Protein AF-A0A7C1MD35-F1 (afdb_monomer_lite)

Radius of gyration: 20.97 Å; chains: 1; bounding box: 48×30×57 Å

Structure (mmCIF, N/CA/C/O backbone):
data_AF-A0A7C1MD35-F1
#
_entry.id   AF-A0A7C1MD35-F1
#
loop_
_atom_site.group_PDB
_atom_site.id
_atom_site.type_symbol
_atom_site.label_atom_id
_atom_site.label_alt_id
_atom_site.label_comp_id
_atom_site.label_asym_id
_atom_site.label_entity_id
_atom_site.label_seq_id
_atom_site.pdbx_PDB_ins_code
_atom_site.Cartn_x
_atom_site.Cartn_y
_atom_site.Cartn_z
_atom_site.occupancy
_atom_site.B_iso_or_equiv
_atom_site.auth_seq_id
_atom_site.auth_comp_id
_atom_site.auth_asym_id
_atom_site.auth_atom_id
_atom_site.pdbx_PDB_model_num
ATOM 1 N N . MET A 1 1 ? 7.581 9.118 8.335 1.00 72.25 1 MET A N 1
ATOM 2 C CA . MET A 1 1 ? 6.930 7.845 8.752 1.00 72.25 1 MET A CA 1
ATOM 3 C C . MET A 1 1 ? 7.073 7.604 10.254 1.00 72.25 1 MET A C 1
ATOM 5 O O . MET A 1 1 ? 6.072 7.303 10.891 1.00 72.25 1 MET A O 1
ATOM 9 N N . GLU A 1 2 ? 8.263 7.781 10.836 1.00 80.69 2 GLU A N 1
ATOM 10 C CA . GLU A 1 2 ? 8.474 7.628 12.287 1.00 80.69 2 GLU A CA 1
ATOM 11 C C . GLU A 1 2 ? 7.619 8.571 13.145 1.00 80.69 2 GLU A C 1
ATOM 13 O O . GLU A 1 2 ? 7.036 8.134 14.134 1.00 80.69 2 GLU A O 1
ATOM 18 N N . GLU A 1 3 ? 7.473 9.838 12.751 1.00 87.12 3 GLU A N 1
ATOM 19 C CA . GLU A 1 3 ? 6.614 10.795 13.464 1.00 87.12 3 GLU A CA 1
ATOM 20 C C . GLU A 1 3 ? 5.144 10.363 13.481 1.00 87.12 3 GLU A C 1
ATOM 22 O O . GLU A 1 3 ? 4.488 10.433 14.519 1.00 87.12 3 GLU A O 1
ATOM 27 N N . LEU A 1 4 ? 4.642 9.828 12.362 1.00 85.50 4 LEU A N 1
ATOM 28 C CA . LEU A 1 4 ? 3.281 9.299 12.273 1.00 85.50 4 LEU A CA 1
ATOM 29 C C . LEU A 1 4 ? 3.090 8.093 13.204 1.00 85.50 4 LEU A C 1
ATOM 31 O O . LEU A 1 4 ? 2.067 7.990 13.878 1.00 85.50 4 LEU A O 1
ATOM 35 N N . ILE A 1 5 ? 4.082 7.202 13.281 1.00 91.75 5 ILE A N 1
ATOM 36 C CA . ILE A 1 5 ? 4.078 6.061 14.208 1.00 91.75 5 ILE A CA 1
ATOM 37 C C . ILE A 1 5 ? 4.053 6.553 15.661 1.00 91.75 5 ILE A C 1
ATOM 39 O O . ILE A 1 5 ? 3.203 6.108 16.435 1.00 91.75 5 ILE A O 1
ATOM 43 N N . LYS A 1 6 ? 4.929 7.500 16.027 1.00 92.88 6 LYS A N 1
ATOM 44 C CA . LYS A 1 6 ? 4.969 8.101 17.373 1.00 92.88 6 LYS A CA 1
ATOM 45 C C . LYS A 1 6 ? 3.635 8.768 17.724 1.00 92.88 6 LYS A C 1
ATOM 47 O O . LYS A 1 6 ? 3.095 8.524 18.803 1.00 92.88 6 LYS A O 1
ATOM 52 N N . GLY A 1 7 ? 3.068 9.540 16.797 1.00 95.12 7 GLY A N 1
ATOM 53 C CA . GLY A 1 7 ? 1.764 10.185 16.949 1.00 95.12 7 GLY A CA 1
ATOM 54 C C . GLY A 1 7 ? 0.626 9.182 17.144 1.00 95.12 7 GLY A C 1
ATOM 55 O O . GLY A 1 7 ? -0.214 9.370 18.022 1.00 95.12 7 GLY A O 1
ATOM 56 N N . MET A 1 8 ? 0.621 8.078 16.392 1.00 95.88 8 MET A N 1
ATOM 57 C CA . MET A 1 8 ? -0.383 7.019 16.550 1.00 95.88 8 MET A CA 1
ATOM 58 C C . MET A 1 8 ? -0.250 6.261 17.861 1.00 95.88 8 MET A C 1
ATOM 60 O O . MET A 1 8 ? -1.261 6.039 18.519 1.00 95.88 8 MET A O 1
ATOM 64 N N . LEU A 1 9 ? 0.964 5.920 18.290 1.00 95.31 9 LEU A N 1
ATOM 65 C CA . LEU A 1 9 ? 1.173 5.299 19.599 1.00 95.31 9 LEU A CA 1
ATOM 66 C C . LEU A 1 9 ? 0.709 6.218 20.733 1.00 95.31 9 LEU A C 1
ATOM 68 O O . LEU A 1 9 ? 0.015 5.758 21.637 1.00 95.31 9 LEU A O 1
ATOM 72 N N . LYS A 1 10 ? 1.029 7.519 20.667 1.00 95.94 10 LYS A N 1
ATOM 73 C CA . LYS A 1 10 ? 0.543 8.510 21.640 1.00 95.94 10 LYS A CA 1
ATOM 74 C C . LYS A 1 10 ? -0.984 8.562 21.654 1.00 95.94 10 LYS A C 1
ATOM 76 O O . LYS A 1 10 ? -1.573 8.529 22.725 1.00 95.94 10 LYS A O 1
ATOM 81 N N . LYS A 1 11 ? -1.615 8.580 20.476 1.00 97.00 11 LYS A N 1
ATOM 82 C CA . LYS A 1 11 ? -3.075 8.600 20.333 1.00 97.00 11 LYS A CA 1
ATOM 83 C C . LYS A 1 11 ? -3.742 7.327 20.858 1.00 97.00 11 LYS A C 1
ATOM 85 O O . LYS A 1 11 ? -4.781 7.420 21.485 1.00 97.00 11 LYS A O 1
ATOM 90 N N . ILE A 1 12 ? -3.172 6.143 20.638 1.00 97.00 12 ILE A N 1
ATOM 91 C CA . ILE A 1 12 ? -3.725 4.885 21.177 1.00 97.00 12 ILE A CA 1
ATOM 92 C C . ILE A 1 12 ? -3.670 4.888 22.708 1.00 97.00 12 ILE A C 1
ATOM 94 O O . ILE A 1 12 ? -4.640 4.508 23.355 1.00 97.00 12 ILE A O 1
ATOM 98 N N . LYS A 1 13 ? -2.572 5.387 23.288 1.00 95.88 13 LYS A N 1
ATOM 99 C CA . LYS A 1 13 ? -2.379 5.468 24.744 1.00 95.88 13 LYS A CA 1
ATOM 100 C C . LYS A 1 13 ? -3.353 6.404 25.468 1.00 95.88 13 LYS A C 1
ATOM 102 O O . LYS A 1 13 ? -3.419 6.335 26.688 1.00 95.88 13 LYS A O 1
ATOM 107 N N . THR A 1 14 ? -4.108 7.256 24.766 1.00 97.06 14 THR A N 1
ATOM 108 C CA . THR A 1 14 ? -5.150 8.084 25.403 1.00 97.06 14 THR A CA 1
ATOM 109 C C . THR A 1 14 ? -6.435 7.310 25.703 1.00 97.06 14 THR A C 1
ATOM 111 O O . THR A 1 14 ? -7.325 7.860 26.343 1.00 97.06 14 THR A O 1
ATOM 114 N N . TYR A 1 15 ? -6.568 6.074 25.214 1.00 97.81 15 TYR A N 1
ATOM 115 C CA . TYR A 1 15 ? -7.727 5.216 25.455 1.00 97.81 15 TYR A CA 1
ATOM 116 C C . TYR A 1 15 ? -7.417 4.185 26.542 1.00 97.81 15 TYR A C 1
ATOM 118 O O . TYR A 1 15 ? -6.309 3.658 26.614 1.00 97.81 15 TYR A O 1
ATOM 126 N N . SER A 1 16 ? -8.411 3.844 27.356 1.00 96.69 16 SER A N 1
ATOM 127 C CA . SER A 1 16 ? -8.358 2.723 28.294 1.00 96.69 16 SER A CA 1
ATOM 128 C C . SER A 1 16 ? -8.842 1.420 27.646 1.00 96.69 16 SER A C 1
ATOM 130 O O . SER A 1 16 ? -9.474 1.418 26.587 1.00 96.69 16 SER A O 1
ATOM 132 N N . LEU A 1 17 ? -8.591 0.283 28.305 1.00 94.44 17 LEU A N 1
ATOM 133 C CA . LEU A 1 17 ? -9.036 -1.033 27.827 1.00 94.44 17 LEU A CA 1
ATOM 134 C C . LEU A 1 17 ? -10.564 -1.139 27.666 1.00 94.44 17 LEU A C 1
ATOM 136 O O . LEU A 1 17 ? -11.026 -1.868 26.788 1.00 94.44 17 LEU A O 1
ATOM 140 N N . GLY A 1 18 ? -11.333 -0.410 28.485 1.00 95.06 18 GLY A N 1
ATOM 141 C CA . GLY A 1 18 ? -12.798 -0.351 28.404 1.00 95.06 18 GLY A CA 1
ATOM 142 C C . GLY A 1 18 ? -13.321 0.531 27.266 1.00 95.06 18 GLY A C 1
ATOM 143 O O . GLY A 1 18 ? -14.489 0.444 26.910 1.00 95.06 18 GLY A O 1
ATOM 144 N N . GLN A 1 19 ? -12.459 1.352 26.660 1.00 97.50 19 GLN A N 1
ATOM 145 C CA . GLN A 1 19 ? -12.798 2.205 25.516 1.00 97.50 19 GLN A CA 1
ATOM 146 C C . GLN A 1 19 ? -12.508 1.533 24.164 1.00 97.50 19 GLN A C 1
ATOM 148 O O . GLN A 1 19 ? -12.627 2.175 23.117 1.00 97.50 19 GLN A O 1
ATOM 153 N N . ILE A 1 20 ? -12.112 0.257 24.167 1.00 98.00 20 ILE A N 1
ATOM 154 C CA . ILE A 1 20 ? -11.889 -0.527 22.952 1.00 98.00 20 ILE A CA 1
ATOM 155 C C . ILE A 1 20 ? -13.201 -1.185 22.524 1.00 98.00 20 ILE A C 1
ATOM 157 O O . ILE A 1 20 ? -13.660 -2.129 23.162 1.00 98.00 20 ILE A O 1
ATOM 161 N N . ASP A 1 21 ? -13.769 -0.721 21.412 1.00 98.12 21 ASP A N 1
ATOM 162 C CA . ASP A 1 21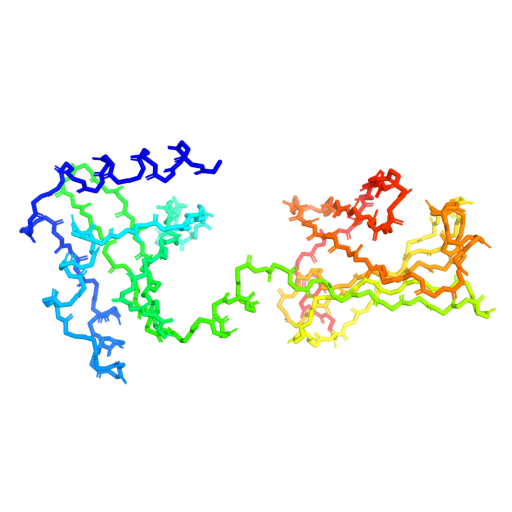 ? -14.951 -1.328 20.794 1.00 98.12 21 ASP A CA 1
ATOM 163 C C . ASP A 1 21 ? -14.526 -2.258 19.653 1.00 98.12 21 ASP A C 1
ATOM 165 O O . ASP A 1 21 ? -14.051 -1.806 18.608 1.00 98.12 21 ASP A O 1
ATOM 169 N N . ILE A 1 22 ? -14.674 -3.568 19.846 1.00 98.25 22 ILE A N 1
ATOM 170 C CA . ILE A 1 22 ? -14.384 -4.569 18.816 1.00 98.25 22 ILE A CA 1
ATOM 171 C C . ILE A 1 22 ? -15.679 -4.869 18.068 1.00 98.25 22 ILE A C 1
ATOM 173 O O . ILE A 1 22 ? -16.597 -5.487 18.609 1.00 98.25 22 ILE A O 1
ATOM 177 N N . THR A 1 23 ? -15.728 -4.477 16.796 1.00 97.31 23 THR A N 1
ATOM 178 C CA . THR A 1 23 ? -16.911 -4.690 15.951 1.00 97.31 23 THR A CA 1
ATOM 179 C C . THR A 1 23 ? -17.287 -6.170 15.836 1.00 97.31 23 THR A C 1
ATOM 181 O O . THR A 1 23 ? -16.415 -7.039 15.843 1.00 97.31 23 THR A O 1
ATOM 184 N N . THR A 1 24 ? -18.575 -6.465 15.632 1.00 96.50 24 THR A N 1
ATOM 185 C CA . THR A 1 24 ? -19.077 -7.838 15.426 1.00 96.50 24 THR A CA 1
ATOM 186 C C . THR A 1 24 ? -18.331 -8.564 14.305 1.00 96.50 24 THR A C 1
ATOM 188 O O . THR A 1 24 ? -17.921 -9.709 14.472 1.00 96.50 24 THR A O 1
ATOM 191 N N . TYR A 1 25 ? -18.062 -7.867 13.195 1.00 93.94 25 TYR A N 1
ATOM 192 C CA . TYR A 1 25 ? -17.255 -8.402 12.097 1.00 93.94 25 TYR A CA 1
ATOM 193 C C . TYR A 1 25 ? -15.833 -8.778 12.548 1.00 93.94 25 TYR A C 1
ATOM 195 O O . TYR A 1 25 ? -15.346 -9.864 12.231 1.00 93.94 25 TYR A O 1
ATOM 203 N N . CYS A 1 26 ? -15.164 -7.912 13.317 1.00 96.56 26 CYS A N 1
ATOM 204 C CA . CYS A 1 26 ? -13.834 -8.206 13.843 1.00 96.56 26 CYS A CA 1
ATOM 205 C C . CYS A 1 26 ? -13.852 -9.405 14.800 1.00 96.56 26 CYS A C 1
ATOM 207 O O . CYS A 1 26 ? -12.968 -10.251 14.698 1.00 96.56 26 CYS A O 1
ATOM 209 N N . LYS A 1 27 ? -14.864 -9.519 15.671 1.00 97.06 27 LYS A N 1
ATOM 210 C CA . LYS A 1 27 ? -15.024 -10.665 16.583 1.00 97.06 27 LYS A CA 1
ATOM 211 C C . LYS A 1 27 ? -15.153 -11.992 15.827 1.00 97.06 27 LYS A C 1
ATOM 213 O O . LYS A 1 27 ? -14.458 -12.944 16.169 1.00 97.06 27 LYS A O 1
ATOM 218 N N . GLY A 1 28 ? -15.951 -12.041 14.756 1.00 90.62 28 GLY A N 1
ATOM 219 C CA . GLY A 1 28 ? -16.049 -13.234 13.902 1.00 90.62 28 GLY A CA 1
ATOM 220 C C . GLY A 1 28 ? -14.699 -13.618 13.288 1.00 90.62 28 GLY A C 1
ATOM 221 O O . GLY A 1 28 ? -14.232 -14.747 13.428 1.00 90.62 28 GLY A O 1
ATOM 222 N N . ARG A 1 29 ? -13.991 -12.637 12.711 1.00 92.88 29 ARG A N 1
ATOM 223 C CA . ARG A 1 29 ? -12.661 -12.858 12.117 1.00 92.88 29 ARG A CA 1
ATOM 224 C C . ARG A 1 29 ? -11.580 -13.236 13.126 1.00 92.88 29 ARG A C 1
ATOM 226 O O . ARG A 1 29 ? -10.611 -13.890 12.752 1.00 92.88 29 ARG A O 1
ATOM 233 N N . MET A 1 30 ? -11.708 -12.797 14.372 1.00 96.31 30 MET A N 1
ATOM 234 C CA . MET A 1 30 ? -10.811 -13.165 15.466 1.00 96.31 30 MET A CA 1
ATOM 235 C C . MET A 1 30 ? -10.899 -14.658 15.780 1.00 96.31 30 MET A C 1
ATOM 237 O O . MET A 1 30 ? -9.857 -15.313 15.841 1.00 96.31 30 MET A O 1
ATOM 241 N N . GLY A 1 31 ? -12.120 -15.194 15.88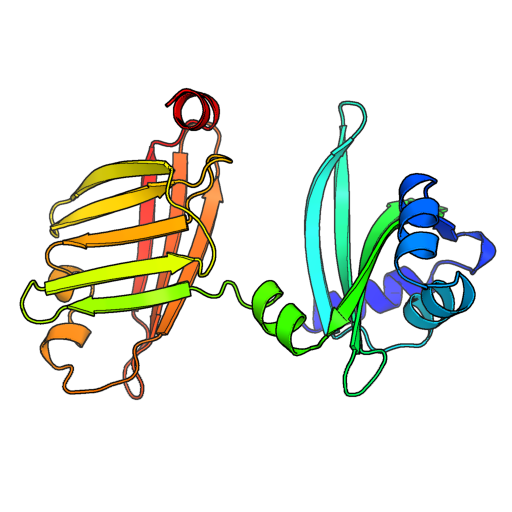5 1.00 89.31 31 GLY A N 1
ATOM 242 C CA . GLY A 1 31 ? -12.359 -16.624 16.099 1.00 89.31 31 GLY A CA 1
ATOM 243 C C . GLY A 1 31 ? -11.748 -17.482 14.990 1.00 89.31 31 GLY A C 1
ATOM 244 O O . GLY A 1 31 ? -10.942 -18.366 15.267 1.00 89.31 31 GLY A O 1
ATOM 245 N N . GLU A 1 32 ? -12.022 -17.139 13.728 1.00 87.88 32 GLU A N 1
ATOM 246 C CA . GLU A 1 32 ? -11.482 -17.842 12.550 1.00 87.88 32 GLU A CA 1
ATOM 247 C C . GLU A 1 32 ? -9.946 -17.840 12.468 1.00 87.88 32 GLU A C 1
ATOM 249 O O . GLU A 1 32 ? -9.349 -18.703 11.830 1.00 87.88 32 GLU A O 1
ATOM 254 N N . ARG A 1 33 ? -9.285 -16.842 13.067 1.00 90.00 33 ARG A N 1
ATOM 255 C CA . ARG A 1 33 ? -7.830 -16.626 12.951 1.00 90.00 33 ARG A CA 1
ATOM 256 C C . ARG A 1 33 ? -7.060 -16.977 14.219 1.00 90.00 33 ARG A C 1
ATOM 258 O O . ARG A 1 33 ? -5.860 -16.692 14.284 1.00 90.00 33 ARG A O 1
ATOM 265 N N . SER A 1 34 ? -7.739 -17.542 15.217 1.00 93.25 34 SER A N 1
ATOM 266 C CA . SER A 1 34 ? -7.172 -17.837 16.538 1.00 93.25 34 SER A CA 1
ATOM 267 C C . SER A 1 34 ? -6.484 -16.608 17.152 1.00 93.25 34 SER A C 1
ATOM 269 O O . SER A 1 34 ? -5.328 -16.659 17.581 1.00 93.25 34 SER A O 1
ATOM 271 N N . ILE A 1 35 ? -7.172 -15.465 17.108 1.00 96.00 35 ILE A N 1
ATOM 272 C CA . ILE A 1 35 ? -6.734 -14.208 17.722 1.00 96.00 35 ILE A CA 1
ATOM 273 C C . ILE A 1 35 ? -7.694 -13.921 18.866 1.00 96.00 35 ILE A C 1
ATOM 275 O O . ILE A 1 35 ? -8.819 -13.497 18.625 1.00 96.00 35 ILE A O 1
ATOM 279 N N . ASP A 1 36 ? -7.261 -14.133 20.102 1.00 96.56 36 ASP A N 1
ATOM 280 C CA . ASP A 1 36 ? -8.064 -13.758 21.261 1.00 96.56 36 ASP A CA 1
ATOM 281 C C . ASP A 1 36 ? -7.999 -12.242 21.549 1.00 96.56 36 ASP A C 1
ATOM 283 O O . ASP A 1 36 ? -7.167 -11.488 21.023 1.00 96.56 36 ASP A O 1
ATOM 287 N N . GLU A 1 37 ? -8.933 -11.777 22.378 1.00 97.19 37 GLU A N 1
ATOM 288 C CA . GLU A 1 37 ? -9.057 -10.368 22.749 1.00 97.19 37 GLU A CA 1
ATOM 289 C C . GLU A 1 37 ? -7.865 -9.863 23.575 1.00 97.19 37 GLU A C 1
ATOM 291 O O . GLU A 1 37 ? -7.445 -8.712 23.416 1.00 97.19 37 GLU A O 1
ATOM 296 N N . THR A 1 38 ? -7.266 -10.730 24.392 1.00 96.56 38 THR A N 1
ATOM 297 C CA . THR A 1 38 ? -6.084 -10.420 25.205 1.00 96.56 38 THR A CA 1
ATOM 298 C C . THR A 1 38 ? -4.874 -10.119 24.318 1.00 96.56 38 THR A C 1
ATOM 300 O O . THR A 1 38 ? -4.183 -9.116 24.523 1.00 96.56 38 THR A O 1
ATOM 303 N N . LEU A 1 39 ? -4.634 -10.919 23.278 1.00 95.75 39 LEU A N 1
ATOM 304 C CA . LEU A 1 39 ? -3.581 -10.711 22.288 1.00 95.75 39 LEU A CA 1
ATOM 305 C C . LEU A 1 39 ? -3.799 -9.407 21.518 1.00 95.75 39 LEU A C 1
ATOM 307 O O . LEU A 1 39 ? -2.852 -8.638 21.343 1.00 95.75 39 LEU A O 1
ATOM 311 N N . LEU A 1 40 ? -5.027 -9.130 21.073 1.00 97.25 40 LEU A N 1
ATOM 312 C CA . LEU A 1 40 ? -5.353 -7.889 20.365 1.00 97.25 40 LEU A CA 1
ATOM 313 C C . LEU A 1 40 ? -5.074 -6.657 21.240 1.00 97.25 40 LEU A C 1
ATOM 315 O O . LEU A 1 40 ? -4.357 -5.747 20.815 1.00 97.25 40 LEU A O 1
ATOM 319 N N . LYS A 1 41 ? -5.620 -6.637 22.463 1.00 96.69 41 LYS A N 1
ATOM 320 C CA . LYS A 1 41 ? -5.481 -5.512 23.397 1.00 96.69 41 LYS A CA 1
ATOM 321 C C . LYS A 1 41 ? -4.026 -5.324 23.826 1.00 96.69 41 LYS A C 1
ATOM 323 O O . LYS A 1 41 ? -3.492 -4.229 23.676 1.00 96.69 41 LYS A O 1
ATOM 328 N N . SER A 1 42 ? -3.338 -6.382 24.255 1.00 95.38 42 SER A N 1
ATOM 329 C CA . SER A 1 42 ? -1.908 -6.297 24.603 1.00 95.38 42 SER A CA 1
ATOM 330 C C . SER A 1 42 ? -1.046 -5.828 23.425 1.00 95.38 42 SER A C 1
ATOM 332 O O . SER A 1 42 ? -0.087 -5.082 23.614 1.00 95.38 42 SER A O 1
ATOM 334 N N . THR A 1 43 ? -1.404 -6.191 22.189 1.00 96.00 43 THR A N 1
ATOM 335 C CA . THR A 1 43 ? -0.692 -5.717 20.998 1.00 96.00 43 THR A CA 1
ATOM 336 C C . THR A 1 43 ? -0.863 -4.215 20.780 1.00 96.00 43 THR A C 1
ATOM 338 O O . THR A 1 43 ? 0.131 -3.531 20.545 1.00 96.00 43 THR A O 1
ATOM 341 N N . LEU A 1 44 ? -2.085 -3.688 20.904 1.00 96.00 44 LEU A N 1
ATOM 342 C CA . LEU A 1 44 ? -2.363 -2.256 20.733 1.00 96.00 44 LEU A CA 1
ATOM 343 C C . LEU A 1 44 ? -1.595 -1.375 21.728 1.00 96.00 44 LEU A C 1
ATOM 345 O O . LEU A 1 44 ? -1.116 -0.309 21.344 1.00 96.00 44 LEU A O 1
ATOM 349 N N . PHE A 1 45 ? -1.473 -1.814 22.983 1.00 94.31 45 PHE A N 1
ATOM 350 C CA . PHE A 1 45 ? -0.934 -0.982 24.065 1.00 94.31 45 PHE A CA 1
ATOM 351 C C . PHE A 1 45 ? 0.536 -1.241 24.400 1.00 94.31 45 PHE A C 1
ATOM 353 O O . PHE A 1 45 ? 1.211 -0.340 24.901 1.00 94.31 45 PHE A O 1
ATOM 360 N N . SER A 1 46 ? 1.047 -2.443 24.127 1.00 88.62 46 SER A N 1
ATOM 361 C CA . SER A 1 46 ? 2.348 -2.883 24.653 1.00 88.62 46 SER A CA 1
ATOM 362 C C . SER A 1 46 ? 3.348 -3.311 23.580 1.00 88.62 46 SER A C 1
ATOM 364 O O . SER A 1 46 ? 4.484 -3.641 23.919 1.00 88.62 46 SER A O 1
ATOM 366 N N . LYS A 1 47 ? 2.969 -3.350 22.295 1.00 89.88 47 LYS A N 1
ATOM 367 C CA . LYS A 1 47 ? 3.868 -3.789 21.214 1.00 89.88 47 LYS A CA 1
ATOM 368 C C . LYS A 1 47 ? 4.313 -2.640 20.320 1.00 89.88 47 LYS A C 1
ATOM 370 O O . LYS A 1 47 ? 3.672 -1.598 20.209 1.00 89.88 47 LYS A O 1
ATOM 375 N N . ASN A 1 48 ? 5.428 -2.877 19.634 1.00 88.19 48 ASN A N 1
ATOM 376 C CA . ASN A 1 48 ? 6.019 -1.917 18.716 1.00 88.19 48 ASN A CA 1
ATOM 377 C C . ASN A 1 48 ? 5.206 -1.857 17.416 1.00 88.19 48 ASN A C 1
ATOM 379 O O . ASN A 1 48 ? 5.204 -2.799 16.613 1.00 88.19 48 ASN A O 1
ATOM 383 N N . LEU A 1 49 ? 4.532 -0.726 17.222 1.00 92.06 49 LEU A N 1
ATOM 384 C CA . LEU A 1 49 ? 3.960 -0.316 15.947 1.00 92.06 49 LEU A CA 1
ATOM 385 C C . LEU A 1 49 ? 5.105 0.027 14.995 1.00 92.06 49 LEU A C 1
ATOM 387 O O . LEU A 1 49 ? 5.936 0.870 15.322 1.00 92.06 49 LEU A O 1
ATOM 391 N N . TYR A 1 50 ? 5.158 -0.611 13.829 1.00 88.50 50 TYR A N 1
ATOM 392 C CA . TYR A 1 50 ? 6.226 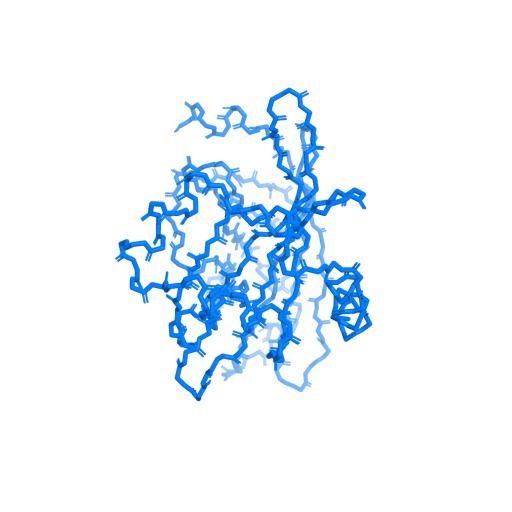-0.355 12.854 1.00 88.50 50 TYR A CA 1
ATOM 393 C C . TYR A 1 50 ? 5.702 0.202 11.524 1.00 88.50 50 TYR A C 1
ATOM 395 O O . TYR A 1 50 ? 6.489 0.692 10.719 1.00 88.50 50 TYR A O 1
ATOM 403 N N . TYR A 1 51 ? 4.390 0.142 11.278 1.00 89.50 51 TYR A N 1
ATOM 404 C CA . TYR A 1 51 ? 3.781 0.681 10.065 1.00 89.50 51 TYR A CA 1
ATOM 405 C C . TYR A 1 51 ? 2.392 1.253 10.332 1.00 89.50 51 TYR A C 1
ATOM 407 O O . TYR A 1 51 ? 1.589 0.661 11.058 1.00 89.50 51 TYR A O 1
ATOM 415 N N . VAL A 1 52 ? 2.102 2.382 9.686 1.00 92.38 52 VAL A N 1
ATOM 416 C CA . VAL A 1 52 ? 0.799 3.052 9.698 1.00 92.38 52 VAL A CA 1
ATOM 417 C C . VAL A 1 52 ? 0.455 3.480 8.275 1.00 92.38 52 VAL A C 1
ATOM 419 O O . VAL A 1 52 ? 1.271 4.119 7.614 1.00 92.38 52 VAL A O 1
ATOM 422 N N . LYS A 1 53 ? -0.766 3.179 7.823 1.00 89.12 53 LYS A N 1
ATOM 423 C CA . LYS A 1 53 ? -1.354 3.754 6.603 1.00 89.12 53 LYS A CA 1
ATOM 424 C C . LYS A 1 53 ? -2.760 4.259 6.883 1.00 89.12 53 LYS A C 1
ATOM 426 O O . LYS A 1 53 ? -3.597 3.526 7.408 1.00 89.12 53 LYS A O 1
ATOM 431 N N . GLU A 1 54 ? -3.007 5.507 6.519 1.00 93.00 54 GLU A N 1
ATOM 432 C CA . GLU A 1 54 ? -4.329 6.119 6.563 1.00 93.00 54 GLU A CA 1
ATOM 433 C C . GLU A 1 54 ? -5.211 5.591 5.420 1.00 93.00 54 GLU A C 1
ATOM 435 O O . GLU A 1 54 ? -4.726 5.308 4.323 1.00 93.00 54 GLU A O 1
ATOM 440 N N . GLN A 1 55 ? -6.502 5.405 5.689 1.00 89.38 55 GLN A N 1
ATOM 441 C CA . GLN A 1 55 ? -7.489 4.920 4.729 1.00 89.38 55 GLN A CA 1
ATOM 442 C C . GLN A 1 55 ? -8.806 5.678 4.911 1.00 89.38 55 GLN A C 1
ATOM 444 O O . GLN A 1 55 ? -9.402 5.635 5.985 1.00 89.38 55 GLN A O 1
ATOM 449 N N . LEU A 1 56 ? -9.298 6.311 3.849 1.00 90.06 56 LEU A N 1
ATOM 450 C CA . LEU A 1 56 ? -10.647 6.876 3.810 1.00 90.06 56 LEU A CA 1
ATOM 451 C C . LEU A 1 56 ? -11.603 5.812 3.263 1.00 90.06 56 LEU A C 1
ATOM 453 O O . LEU A 1 56 ? -11.348 5.231 2.204 1.00 90.06 56 LEU A O 1
ATOM 457 N N . LYS A 1 57 ? -12.665 5.487 4.007 1.00 85.94 57 LYS A N 1
ATOM 458 C CA . LYS A 1 57 ? -13.640 4.457 3.618 1.00 85.94 57 LYS A CA 1
ATOM 459 C C . LYS A 1 57 ? -15.071 4.966 3.778 1.00 85.94 57 LYS A C 1
ATOM 461 O O . LYS A 1 57 ? -15.377 5.521 4.829 1.00 85.94 57 LYS A O 1
ATOM 466 N N . PRO A 1 58 ? -15.965 4.741 2.803 1.00 83.38 58 PRO A N 1
ATOM 467 C CA . PRO A 1 58 ? -17.379 5.026 2.995 1.00 83.38 58 PRO A CA 1
ATOM 468 C C . PRO A 1 58 ? -17.958 4.096 4.073 1.00 83.38 58 PRO A C 1
ATOM 470 O O . PRO A 1 58 ? -17.725 2.885 4.069 1.00 83.38 58 PRO A O 1
ATOM 473 N N . HIS A 1 59 ? -18.702 4.662 5.019 1.00 84.00 59 HIS A N 1
ATOM 474 C CA . HIS A 1 59 ? -19.417 3.945 6.068 1.00 84.00 59 HIS A CA 1
ATOM 475 C C . HIS A 1 59 ? -20.710 4.694 6.409 1.00 84.00 59 HIS A C 1
ATOM 477 O O . HIS A 1 59 ? -20.668 5.836 6.861 1.00 84.00 59 HIS A O 1
ATOM 483 N N . LYS A 1 60 ? -21.866 4.051 6.187 1.00 85.81 60 LYS A N 1
ATOM 484 C CA . LYS A 1 60 ? -23.202 4.622 6.456 1.00 85.81 60 LYS A CA 1
ATOM 485 C C . LYS A 1 60 ? -23.406 6.018 5.837 1.00 85.81 60 LYS A C 1
ATOM 487 O O . LYS A 1 60 ? -23.825 6.949 6.517 1.00 85.81 60 LYS A O 1
ATOM 492 N N . GLY A 1 61 ? -23.038 6.175 4.564 1.00 86.00 61 GLY A N 1
ATOM 493 C CA . GLY A 1 61 ? -23.189 7.442 3.835 1.00 86.00 61 GLY A CA 1
ATOM 494 C C . GLY A 1 61 ? -22.202 8.550 4.226 1.00 86.00 61 GLY A C 1
ATOM 495 O O . GLY A 1 61 ? -22.324 9.663 3.733 1.00 86.00 61 GLY A O 1
ATOM 496 N N . LYS A 1 62 ? -21.216 8.273 5.091 1.00 89.44 62 LYS A N 1
ATOM 497 C CA . LYS A 1 62 ? -20.155 9.222 5.466 1.00 89.44 62 LYS A CA 1
ATOM 498 C C . LYS A 1 62 ? -18.774 8.647 5.172 1.00 89.44 62 LYS A C 1
ATOM 500 O O . LYS A 1 62 ? -18.583 7.432 5.188 1.00 89.44 62 LYS A O 1
ATOM 505 N N . THR A 1 63 ? -17.792 9.513 4.943 1.00 89.75 63 THR A N 1
ATOM 506 C CA . THR A 1 63 ? -16.385 9.103 4.848 1.00 89.75 63 THR A CA 1
ATOM 507 C C . THR A 1 63 ? -15.817 8.908 6.249 1.00 89.75 63 THR A C 1
ATOM 509 O O . THR A 1 63 ? -15.709 9.848 7.032 1.00 89.75 63 THR A O 1
ATOM 512 N N . GLU A 1 64 ? -15.444 7.677 6.575 1.00 93.56 64 GLU A N 1
ATOM 513 C CA . GLU A 1 64 ? -14.813 7.306 7.833 1.00 93.56 64 GLU A CA 1
ATOM 514 C C . GLU A 1 64 ? -13.299 7.187 7.658 1.00 93.56 64 GLU A C 1
ATOM 516 O O . GLU A 1 64 ? -12.793 6.487 6.774 1.00 93.56 64 GLU A O 1
ATOM 521 N N . LYS A 1 65 ? -12.568 7.861 8.545 1.00 96.19 65 LYS A N 1
ATOM 522 C CA . LYS A 1 65 ? -11.112 7.820 8.597 1.00 96.19 65 LYS A CA 1
ATOM 523 C C . LYS A 1 65 ? -10.643 6.607 9.400 1.00 96.19 65 LYS A C 1
ATOM 525 O O . LYS A 1 65 ? -10.850 6.534 10.612 1.00 96.19 65 LYS A O 1
ATOM 530 N N . ARG A 1 66 ? -9.988 5.663 8.727 1.00 96.69 66 ARG A N 1
ATOM 531 C CA . ARG A 1 66 ? -9.426 4.439 9.310 1.00 96.69 66 ARG A CA 1
ATOM 532 C C . ARG A 1 66 ? -7.908 4.434 9.217 1.00 96.69 66 ARG A C 1
ATOM 534 O O . ARG A 1 66 ? -7.315 5.069 8.349 1.00 96.69 66 ARG A O 1
ATOM 541 N N . TYR A 1 67 ? -7.281 3.657 10.086 1.00 96.31 67 TYR A N 1
ATOM 542 C CA . TYR A 1 67 ? -5.841 3.458 10.106 1.00 96.31 67 TYR A CA 1
ATOM 543 C C . TYR A 1 67 ? -5.530 1.971 10.070 1.00 96.31 67 TYR A C 1
ATOM 545 O O . TYR A 1 67 ? -5.998 1.208 10.914 1.00 96.31 67 TYR A O 1
ATOM 553 N N . LYS A 1 68 ? -4.714 1.570 9.096 1.00 94.94 68 LYS A N 1
ATOM 554 C CA . LYS A 1 68 ? -4.064 0.266 9.067 1.00 94.94 68 LYS A CA 1
ATOM 555 C C . LYS A 1 68 ? -2.789 0.357 9.886 1.00 94.94 68 LYS A C 1
ATOM 557 O O . LYS A 1 68 ? -1.813 0.964 9.451 1.00 94.94 68 LYS A O 1
ATOM 562 N N . LEU A 1 69 ? -2.817 -0.262 11.052 1.00 95.38 69 LEU A N 1
ATOM 563 C CA . LEU A 1 69 ? -1.687 -0.388 11.955 1.00 95.38 69 LEU A CA 1
ATOM 564 C C . LEU A 1 69 ? -1.069 -1.763 11.765 1.00 95.38 69 LEU A C 1
ATOM 566 O O . LEU A 1 69 ? -1.802 -2.744 11.627 1.00 95.38 69 LEU A O 1
ATOM 570 N N . ILE A 1 70 ? 0.257 -1.857 11.772 1.00 94.06 70 ILE A N 1
ATOM 571 C CA . ILE A 1 70 ? 0.907 -3.162 11.816 1.00 94.06 70 ILE A CA 1
ATOM 572 C C . ILE A 1 70 ? 1.920 -3.222 12.948 1.00 94.06 70 ILE A C 1
ATOM 574 O O . ILE A 1 70 ? 2.858 -2.427 13.033 1.00 94.06 70 ILE A O 1
ATOM 578 N N . PHE A 1 71 ? 1.694 -4.195 13.821 1.00 94.44 71 PHE A N 1
ATOM 579 C CA . PHE A 1 71 ? 2.486 -4.453 15.007 1.00 94.44 71 PHE A CA 1
ATOM 580 C C . PHE A 1 71 ? 3.304 -5.716 14.813 1.00 94.44 71 PHE A C 1
ATOM 582 O O . PHE A 1 71 ? 2.815 -6.728 14.305 1.00 94.44 71 PHE A O 1
ATOM 589 N N . LYS A 1 72 ? 4.552 -5.672 15.267 1.00 90.81 72 LYS A N 1
ATOM 590 C CA . LYS A 1 72 ? 5.407 -6.853 15.310 1.00 90.81 72 LYS A CA 1
ATOM 591 C C . LYS A 1 72 ? 5.119 -7.611 16.603 1.00 90.81 72 LYS A C 1
ATOM 593 O O . LYS A 1 72 ? 5.432 -7.114 17.683 1.00 90.81 72 LYS A O 1
ATOM 598 N N . ILE A 1 73 ? 4.542 -8.809 16.495 1.00 91.56 73 ILE A N 1
ATOM 599 C CA . ILE A 1 73 ? 4.237 -9.649 17.666 1.00 91.56 73 ILE A CA 1
ATOM 600 C C . ILE A 1 73 ? 5.345 -10.668 17.952 1.00 91.56 73 ILE A C 1
ATOM 602 O O . ILE A 1 73 ? 5.563 -11.018 19.107 1.00 91.56 73 ILE A O 1
ATOM 606 N N . SER A 1 74 ? 6.089 -11.111 16.929 1.00 89.25 74 SER A N 1
ATOM 607 C CA . SER A 1 74 ? 7.258 -11.984 17.097 1.00 89.25 74 SER A CA 1
ATOM 608 C C . SER A 1 74 ? 8.291 -11.813 15.974 1.00 89.25 74 SER A C 1
ATOM 610 O O . SER A 1 74 ? 8.206 -10.925 15.119 1.00 89.25 74 SER A O 1
ATOM 612 N N . SER A 1 75 ? 9.315 -12.670 15.957 1.00 84.00 75 SER A N 1
ATOM 613 C CA . SER A 1 75 ? 10.259 -12.759 14.841 1.00 84.00 75 SER A CA 1
ATOM 614 C C . SER A 1 75 ? 9.605 -13.262 13.547 1.00 84.00 75 SER A C 1
ATOM 616 O O . SER A 1 75 ? 10.073 -12.880 12.473 1.00 84.00 75 SER A O 1
ATOM 618 N N . LYS A 1 76 ? 8.521 -14.047 13.636 1.00 86.00 76 LYS A N 1
ATOM 619 C CA . LYS A 1 76 ? 7.842 -14.691 12.496 1.00 86.00 76 LYS A CA 1
ATOM 620 C C . LYS A 1 76 ? 6.527 -14.015 12.100 1.00 86.00 76 LYS A C 1
ATOM 622 O O . LYS A 1 76 ? 6.180 -14.022 10.917 1.00 86.00 76 LYS A O 1
ATOM 627 N N . TYR A 1 77 ? 5.824 -13.417 13.060 1.00 89.81 77 TYR A N 1
ATOM 628 C CA . TYR A 1 77 ? 4.457 -12.938 12.871 1.00 89.81 77 TYR A CA 1
ATOM 629 C C . TYR A 1 77 ? 4.287 -11.453 13.179 1.00 89.81 77 TYR A C 1
ATOM 631 O O . TYR A 1 77 ? 4.956 -10.887 14.051 1.00 89.81 77 TYR A O 1
ATOM 639 N N . SER A 1 78 ? 3.307 -10.874 12.496 1.00 92.56 78 SER A N 1
ATOM 640 C CA . SER A 1 78 ? 2.810 -9.520 12.694 1.00 92.56 78 SER A CA 1
ATOM 641 C C . SER A 1 78 ? 1.289 -9.537 12.807 1.00 92.56 78 SER A C 1
ATOM 643 O O . SER A 1 78 ? 0.621 -10.436 12.287 1.00 92.56 78 SER A O 1
ATOM 645 N N . LEU A 1 79 ? 0.745 -8.530 13.483 1.00 94.75 79 LEU A N 1
ATOM 646 C CA . LEU A 1 79 ? -0.688 -8.312 13.608 1.00 94.75 79 LEU A CA 1
ATOM 647 C C . LEU A 1 79 ? -1.051 -7.015 12.887 1.00 94.75 79 LEU A C 1
ATOM 649 O O . LEU A 1 79 ? -0.568 -5.941 13.247 1.00 94.75 79 LEU A O 1
ATOM 653 N N . ILE A 1 80 ? -1.876 -7.121 11.851 1.00 95.00 80 ILE A N 1
ATOM 654 C CA . ILE A 1 80 ? -2.473 -5.975 11.167 1.00 95.00 80 ILE A CA 1
ATOM 655 C C . ILE A 1 80 ? -3.783 -5.664 11.878 1.00 95.00 80 ILE A C 1
ATOM 657 O O . ILE A 1 80 ? -4.652 -6.529 11.953 1.00 95.00 80 ILE A O 1
ATOM 661 N N . ILE A 1 81 ? -3.945 -4.435 12.349 1.00 96.88 81 ILE A N 1
ATOM 662 C CA . ILE A 1 81 ? -5.146 -3.972 13.042 1.00 96.88 81 ILE A CA 1
ATOM 663 C C . ILE A 1 81 ? -5.694 -2.768 12.284 1.00 96.88 81 ILE A C 1
ATOM 665 O O . ILE A 1 81 ? -4.975 -1.798 12.049 1.00 96.88 81 ILE A O 1
ATOM 669 N N . ILE A 1 82 ? -6.961 -2.829 11.880 1.00 97.44 82 ILE A N 1
ATOM 670 C CA . ILE A 1 82 ? -7.659 -1.688 11.284 1.00 97.44 82 ILE A CA 1
ATOM 671 C C . ILE A 1 82 ? -8.467 -1.004 12.376 1.00 97.44 82 ILE A C 1
ATOM 673 O O . ILE A 1 82 ? -9.352 -1.630 12.960 1.00 97.44 82 ILE A O 1
ATOM 677 N N . VAL A 1 83 ? -8.188 0.273 12.627 1.00 98.12 83 VAL A N 1
ATOM 678 C CA . VAL A 1 83 ? -8.858 1.046 13.679 1.00 98.12 83 VAL A CA 1
ATOM 679 C C . VAL A 1 83 ? -9.482 2.335 13.154 1.00 98.12 83 VAL A C 1
ATOM 681 O O . VAL A 1 83 ? -9.001 2.913 12.179 1.00 98.12 83 VAL A O 1
ATOM 684 N N . ALA A 1 84 ? -10.527 2.802 13.829 1.00 97.56 84 ALA A N 1
ATOM 685 C CA . ALA A 1 84 ? -11.076 4.148 13.705 1.00 97.56 84 ALA A CA 1
ATOM 686 C C . ALA A 1 84 ? -11.080 4.818 15.086 1.00 97.56 84 ALA A C 1
ATOM 688 O O . ALA A 1 84 ? -11.418 4.194 16.092 1.00 97.56 84 ALA A O 1
ATOM 689 N N . PHE A 1 85 ? -10.682 6.088 15.131 1.00 97.38 85 PHE A N 1
ATOM 690 C CA . PHE A 1 85 ? -10.583 6.851 16.373 1.00 97.38 85 PHE A CA 1
ATOM 691 C C . PHE A 1 85 ? -11.796 7.768 16.526 1.00 97.38 85 PHE A C 1
ATOM 693 O O . PHE A 1 85 ? -12.004 8.640 15.684 1.00 97.38 85 PHE A O 1
ATOM 700 N N . TYR A 1 86 ? -12.531 7.620 17.625 1.00 96.31 86 TYR A N 1
ATOM 701 C CA . TYR A 1 86 ? -13.601 8.529 18.045 1.00 96.31 86 TYR A CA 1
ATOM 702 C C . TYR A 1 86 ? -13.263 9.137 19.410 1.00 96.31 86 TYR A C 1
ATOM 704 O O . TYR A 1 86 ? -12.437 8.569 20.125 1.00 96.31 86 TYR A O 1
ATOM 712 N N . PRO A 1 87 ? -13.899 10.247 19.826 1.00 95.94 87 PRO A N 1
ATOM 713 C CA . PRO A 1 87 ? -13.532 10.949 21.060 1.00 95.94 87 PRO A CA 1
ATOM 714 C C . PRO A 1 87 ? -13.475 10.079 22.325 1.00 95.94 87 PRO A C 1
ATOM 716 O O . PRO A 1 87 ? -12.638 10.318 23.185 1.00 95.94 87 PRO A O 1
ATOM 719 N N . LYS A 1 88 ? -14.334 9.057 22.439 1.00 96.19 88 LYS A N 1
ATOM 720 C CA . LYS A 1 88 ? -14.409 8.180 23.625 1.00 96.19 88 LYS A CA 1
ATOM 721 C C . LYS A 1 88 ? -14.179 6.698 23.334 1.00 96.19 88 LYS A C 1
ATOM 723 O O . LYS A 1 88 ? -14.177 5.902 24.266 1.00 96.19 88 LYS A O 1
ATOM 728 N N . VAL A 1 89 ? -14.019 6.332 22.061 1.00 97.56 89 VAL A N 1
ATOM 729 C CA . VAL A 1 89 ? -13.977 4.937 21.612 1.00 97.56 89 VAL A CA 1
ATOM 730 C C . VAL A 1 89 ? -12.870 4.747 20.578 1.00 97.56 89 VAL A C 1
ATOM 732 O O . VAL A 1 89 ? -12.815 5.466 19.576 1.00 97.56 89 VAL A O 1
ATOM 735 N N . LEU A 1 90 ? -12.012 3.752 20.799 1.00 98.12 90 LEU A N 1
ATOM 736 C CA . LEU A 1 90 ? -11.105 3.218 19.790 1.00 98.12 90 LEU A CA 1
ATOM 737 C C . LEU A 1 90 ? -11.764 1.988 19.170 1.00 98.12 90 LEU A C 1
ATOM 739 O O . LEU A 1 90 ? -11.800 0.910 19.763 1.00 98.12 90 LEU A O 1
ATOM 743 N N . LYS A 1 91 ? -12.308 2.162 17.968 1.00 98.31 91 LYS A N 1
ATOM 744 C CA . LYS A 1 91 ? -13.059 1.117 17.279 1.00 98.31 91 LYS A CA 1
ATOM 745 C C . LYS A 1 91 ? -12.117 0.223 16.488 1.00 98.31 91 LYS A C 1
ATOM 747 O O . LYS A 1 91 ? -11.451 0.695 15.565 1.00 98.31 91 LYS A O 1
ATOM 752 N N . VAL A 1 92 ? -12.091 -1.067 16.803 1.00 98.19 92 VAL A N 1
ATOM 753 C CA . VAL A 1 92 ? -11.340 -2.089 16.068 1.00 98.19 92 VAL A CA 1
ATOM 754 C C . VAL A 1 92 ? -12.245 -2.714 15.011 1.00 98.19 92 VAL A C 1
ATOM 756 O O . VAL A 1 92 ? -13.196 -3.448 15.292 1.00 98.19 92 VAL A O 1
ATOM 759 N N . VAL A 1 93 ? -11.943 -2.392 13.757 1.00 97.56 93 VAL A N 1
ATOM 760 C CA . VAL A 1 93 ? -12.745 -2.770 12.590 1.00 97.56 93 VAL A CA 1
ATOM 761 C C . VAL A 1 93 ? -12.365 -4.158 12.080 1.00 97.56 93 VAL A C 1
ATOM 763 O O . VAL A 1 93 ? -13.230 -4.896 11.626 1.00 97.56 93 VAL A O 1
ATOM 766 N N . ASN A 1 94 ? -11.082 -4.523 12.109 1.00 97.25 94 ASN A N 1
ATOM 767 C CA . ASN A 1 94 ? -10.604 -5.827 11.641 1.00 97.25 94 ASN A CA 1
ATOM 768 C C . ASN A 1 94 ? -9.222 -6.132 12.232 1.00 97.25 94 ASN A C 1
ATOM 770 O O . ASN A 1 94 ? -8.458 -5.211 12.533 1.00 97.25 94 ASN A O 1
ATOM 774 N N . VAL A 1 95 ? -8.873 -7.415 12.306 1.00 96.50 95 VAL A N 1
ATOM 775 C CA . VAL A 1 95 ? -7.554 -7.877 12.738 1.00 96.50 95 VAL A CA 1
ATOM 776 C C . VAL A 1 95 ? -7.088 -9.079 11.920 1.00 96.50 95 VAL A C 1
ATOM 778 O O . VAL A 1 95 ? -7.847 -10.016 11.683 1.00 96.50 95 VAL A O 1
ATOM 781 N N . ILE A 1 96 ? -5.836 -9.059 11.465 1.00 94.19 96 ILE A N 1
ATOM 782 C CA . ILE A 1 96 ? -5.233 -10.117 10.644 1.00 94.19 96 ILE A CA 1
ATOM 783 C C . ILE A 1 96 ? -3.884 -10.503 11.246 1.00 94.19 96 ILE A C 1
ATO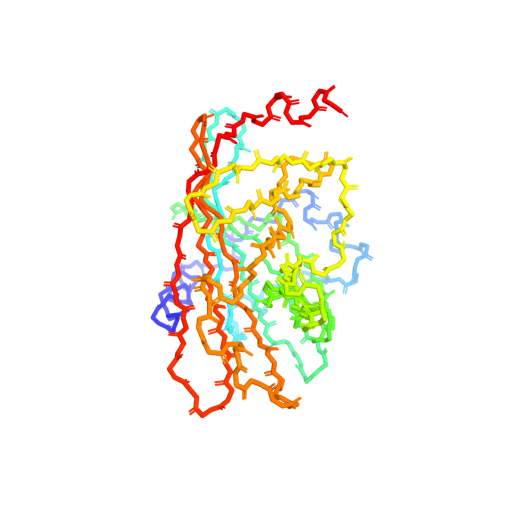M 785 O O . ILE A 1 96 ? -2.990 -9.664 11.356 1.00 94.19 96 ILE A O 1
ATOM 789 N N . LYS A 1 97 ? -3.711 -11.783 11.579 1.00 92.62 97 LYS A N 1
ATOM 790 C CA . LYS A 1 97 ? -2.406 -12.363 11.907 1.00 92.62 97 LYS A CA 1
ATOM 791 C C . LYS A 1 97 ? -1.748 -12.812 10.609 1.00 92.62 97 LYS A C 1
ATOM 793 O O . LYS A 1 97 ? -2.336 -13.572 9.850 1.00 92.62 97 LYS A O 1
ATOM 798 N N . THR A 1 98 ? -0.548 -12.316 10.333 1.00 87.38 98 THR A N 1
ATOM 799 C CA . THR A 1 98 ? 0.169 -12.604 9.085 1.00 87.38 98 THR A CA 1
ATOM 800 C C . THR A 1 98 ? 1.625 -12.957 9.358 1.00 87.38 98 THR A C 1
ATOM 802 O O . THR A 1 98 ? 2.218 -12.497 10.336 1.00 87.38 98 THR A O 1
ATOM 805 N N . SER A 1 99 ? 2.225 -13.763 8.483 1.00 84.44 99 SER A N 1
ATOM 806 C CA . SER A 1 99 ? 3.673 -13.970 8.484 1.00 84.44 99 SER A CA 1
ATOM 807 C C . SER A 1 99 ? 4.390 -12.735 7.930 1.00 84.44 99 SER A C 1
ATOM 809 O O . SER A 1 99 ? 3.841 -11.999 7.101 1.00 84.44 99 SER A O 1
ATOM 811 N N . LYS A 1 100 ? 5.650 -12.526 8.332 1.00 68.62 100 LYS A N 1
ATOM 812 C CA . LYS A 1 100 ? 6.492 -11.450 7.776 1.00 68.62 100 LYS A CA 1
ATOM 813 C C . LYS A 1 100 ? 6.685 -11.541 6.260 1.00 68.62 100 LYS A C 1
ATOM 815 O O . LYS A 1 100 ? 6.895 -10.524 5.607 1.00 68.62 100 LYS A O 1
ATOM 820 N N . GLY A 1 101 ? 6.650 -12.748 5.691 1.00 59.78 101 GLY A N 1
ATOM 821 C CA . GLY A 1 101 ? 6.781 -12.947 4.245 1.00 59.78 101 GLY A CA 1
ATOM 822 C C . GLY A 1 101 ? 5.603 -12.343 3.480 1.00 59.78 101 GLY A C 1
ATOM 823 O O . GLY A 1 101 ? 5.798 -11.613 2.511 1.00 59.78 101 GLY A O 1
ATOM 824 N N . VAL A 1 102 ? 4.385 -12.585 3.967 1.00 63.03 102 VAL A N 1
ATOM 825 C CA . VAL A 1 102 ? 3.151 -12.018 3.404 1.00 63.03 102 VAL A CA 1
ATOM 826 C C . VAL A 1 102 ? 3.065 -10.518 3.693 1.00 63.03 102 VAL A C 1
ATOM 828 O O . VAL A 1 102 ? 2.723 -9.738 2.813 1.00 63.03 102 VAL A O 1
ATOM 831 N N . GLU A 1 103 ? 3.489 -10.079 4.877 1.00 58.25 103 GLU A N 1
ATOM 832 C CA . GLU A 1 103 ? 3.591 -8.658 5.219 1.00 58.25 103 GLU A CA 1
ATOM 833 C C . GLU A 1 103 ? 4.516 -7.887 4.271 1.00 58.25 103 GLU A C 1
ATOM 835 O O . GLU A 1 103 ? 4.102 -6.867 3.732 1.00 58.25 103 GLU A O 1
ATOM 840 N N . LYS A 1 104 ? 5.738 -8.375 4.007 1.00 55.69 104 LYS A N 1
ATOM 841 C CA . LYS A 1 104 ? 6.656 -7.740 3.047 1.00 55.69 104 LYS A CA 1
ATOM 842 C C . LYS A 1 104 ? 6.026 -7.610 1.660 1.00 55.69 104 LYS A C 1
ATOM 844 O O . LYS A 1 104 ? 6.291 -6.620 0.986 1.00 55.69 104 LYS A O 1
ATOM 849 N N . LYS A 1 105 ? 5.180 -8.568 1.259 1.00 52.25 105 LYS A N 1
ATOM 850 C CA . LYS A 1 105 ? 4.401 -8.500 0.013 1.00 52.25 105 LYS A CA 1
ATOM 851 C C . LYS A 1 105 ? 3.253 -7.483 0.061 1.00 52.25 105 LYS A C 1
ATOM 853 O O . LYS A 1 105 ? 2.898 -6.950 -0.978 1.00 52.25 105 LYS A O 1
ATOM 858 N N . MET A 1 106 ? 2.685 -7.211 1.238 1.00 52.16 106 MET A N 1
ATOM 859 C CA . MET A 1 106 ? 1.587 -6.251 1.435 1.00 52.16 106 MET A CA 1
ATOM 860 C C . MET A 1 106 ? 2.045 -4.821 1.768 1.00 52.16 106 MET A C 1
ATOM 862 O O . MET A 1 106 ? 1.259 -3.886 1.620 1.00 52.16 106 MET A O 1
ATOM 866 N N . ALA A 1 107 ? 3.252 -4.659 2.316 1.00 50.56 107 ALA A N 1
ATOM 867 C CA . ALA A 1 107 ? 3.820 -3.387 2.765 1.00 50.56 107 ALA A CA 1
ATOM 868 C C . ALA A 1 107 ? 4.702 -2.731 1.696 1.00 50.56 107 ALA A C 1
ATOM 870 O O . ALA A 1 107 ? 4.780 -1.507 1.640 1.00 50.56 107 ALA A O 1
ATOM 871 N N . LYS A 1 108 ? 5.332 -3.530 0.828 1.00 53.00 108 LYS A N 1
ATOM 872 C CA . LYS A 1 108 ? 5.847 -3.030 -0.441 1.00 53.00 108 LYS A CA 1
ATOM 873 C C . LYS A 1 108 ? 4.709 -3.094 -1.443 1.00 53.00 108 LYS A C 1
ATOM 875 O O . LYS A 1 108 ? 4.179 -4.170 -1.696 1.00 53.00 108 LYS A O 1
ATOM 880 N N . GLU A 1 109 ? 4.353 -1.960 -2.027 1.00 58.06 109 GLU A N 1
ATOM 881 C CA . GLU A 1 109 ? 3.793 -1.965 -3.375 1.00 58.06 109 GLU A CA 1
ATOM 882 C C . GLU A 1 109 ? 4.862 -2.646 -4.241 1.00 58.06 109 GLU A C 1
ATOM 884 O O . GLU A 1 109 ? 5.896 -2.068 -4.562 1.00 58.06 109 GLU A O 1
ATOM 889 N N . ASN A 1 110 ? 4.718 -3.962 -4.420 1.00 75.06 110 ASN A N 1
ATOM 890 C CA . ASN A 1 110 ? 5.683 -4.806 -5.111 1.00 75.06 110 ASN A CA 1
ATOM 891 C C . ASN A 1 110 ? 5.518 -4.550 -6.602 1.00 75.06 110 ASN A C 1
ATOM 893 O O . ASN A 1 110 ? 4.905 -5.346 -7.306 1.00 75.06 110 ASN A O 1
ATOM 897 N N . ILE A 1 111 ? 6.038 -3.418 -7.051 1.00 91.06 111 ILE A N 1
ATOM 898 C CA . ILE A 1 111 ? 6.159 -3.130 -8.467 1.00 91.06 111 ILE A CA 1
ATOM 899 C C . ILE A 1 111 ? 7.307 -3.995 -8.991 1.00 91.06 111 ILE A C 1
ATOM 901 O O . ILE A 1 111 ? 8.456 -3.888 -8.549 1.00 91.06 111 ILE A O 1
ATOM 905 N N . GLY A 1 112 ? 6.956 -4.973 -9.817 1.00 91.81 112 GLY A N 1
ATOM 906 C CA . GLY A 1 112 ? 7.872 -5.636 -10.724 1.00 91.81 112 GLY A CA 1
ATOM 907 C C . GLY A 1 112 ? 8.257 -4.678 -11.838 1.00 91.81 112 GLY A C 1
ATOM 908 O O . GLY A 1 112 ? 7.490 -3.786 -12.182 1.00 91.81 112 GLY A O 1
ATOM 909 N N . VAL A 1 113 ? 9.473 -4.855 -12.333 1.00 94.12 113 VAL A N 1
ATOM 910 C CA . VAL A 1 113 ? 9.958 -4.186 -13.532 1.00 94.12 113 VAL A CA 1
ATOM 911 C C . VAL A 1 113 ? 10.457 -5.284 -14.435 1.00 94.12 113 VAL A C 1
ATOM 913 O O . VAL A 1 113 ? 11.251 -6.109 -13.972 1.00 94.12 113 VAL A O 1
ATOM 916 N N . ASP A 1 114 ? 9.981 -5.273 -15.664 1.00 94.38 114 ASP A N 1
ATOM 917 C CA . ASP A 1 114 ? 10.576 -5.991 -16.773 1.00 94.38 114 ASP A CA 1
ATOM 918 C C . ASP A 1 114 ? 11.076 -4.971 -17.792 1.00 94.38 114 ASP A C 1
ATOM 920 O O . ASP A 1 114 ? 10.446 -3.929 -17.975 1.00 94.38 114 ASP A O 1
ATOM 924 N N . TYR A 1 115 ? 12.240 -5.215 -18.377 1.00 94.88 115 TYR A N 1
ATOM 925 C CA . TYR A 1 115 ? 12.783 -4.356 -19.423 1.00 94.88 115 TYR A CA 1
ATOM 926 C C . TYR A 1 115 ? 13.373 -5.235 -20.509 1.00 94.88 115 TYR A C 1
ATOM 928 O O . TYR A 1 115 ? 14.393 -5.892 -20.287 1.00 94.88 115 TYR A O 1
ATOM 936 N N . ASP A 1 116 ? 12.728 -5.200 -21.666 1.00 93.25 116 ASP A N 1
ATOM 937 C CA . ASP A 1 116 ? 13.222 -5.800 -22.885 1.00 93.25 116 ASP A CA 1
ATOM 938 C C . ASP A 1 116 ? 14.065 -4.763 -23.628 1.00 93.25 116 ASP A C 1
ATOM 940 O O . ASP A 1 116 ? 13.581 -3.711 -24.047 1.00 93.25 116 ASP A O 1
ATOM 944 N N . LYS A 1 117 ? 15.363 -5.041 -23.742 1.00 92.56 117 LYS A N 1
ATOM 945 C CA . LYS A 1 117 ? 16.305 -4.148 -24.414 1.00 92.56 117 LYS A CA 1
ATOM 946 C C . LYS A 1 117 ? 16.224 -4.259 -25.936 1.00 92.56 117 LYS A C 1
ATOM 948 O O . LYS A 1 117 ? 16.612 -3.303 -26.602 1.00 92.56 117 LYS A O 1
ATOM 953 N N . GLU A 1 118 ? 15.803 -5.404 -26.464 1.00 92.50 118 GLU A N 1
ATOM 954 C CA . GLU A 1 118 ? 15.725 -5.638 -27.909 1.00 92.50 118 GLU A CA 1
ATOM 955 C C . GLU A 1 118 ? 14.540 -4.872 -28.498 1.00 92.50 118 GLU A C 1
ATOM 957 O O . GLU A 1 118 ? 14.709 -4.158 -29.483 1.00 92.50 118 GLU A O 1
ATOM 962 N N . GLU A 1 119 ? 13.398 -4.910 -27.810 1.00 93.69 119 GLU A N 1
ATOM 963 C CA . GLU A 1 119 ? 12.179 -4.181 -28.190 1.00 93.69 119 GLU A CA 1
ATOM 964 C C . GLU A 1 119 ? 12.110 -2.748 -27.613 1.00 93.69 119 GLU A C 1
ATOM 966 O O . GLU A 1 119 ? 11.194 -1.986 -27.915 1.00 93.69 119 GLU A O 1
ATOM 971 N N . ASP A 1 120 ? 13.069 -2.365 -26.759 1.00 93.94 120 ASP A N 1
ATOM 972 C CA . ASP A 1 120 ? 13.061 -1.122 -25.965 1.00 93.94 120 ASP A CA 1
ATOM 973 C C . ASP A 1 120 ? 11.720 -0.892 -25.242 1.00 93.94 120 ASP A C 1
ATOM 975 O O . ASP A 1 120 ? 11.132 0.193 -25.279 1.00 93.94 120 ASP A O 1
ATOM 979 N N . MET A 1 121 ? 11.229 -1.935 -24.569 1.00 95.94 121 MET A N 1
ATOM 980 C CA . MET A 1 121 ? 9.965 -1.916 -23.833 1.00 95.94 121 MET A CA 1
ATOM 981 C C . MET A 1 121 ? 10.201 -2.107 -22.342 1.00 95.94 121 MET A C 1
ATOM 983 O O . MET A 1 121 ? 10.940 -2.993 -21.913 1.00 95.94 121 MET A O 1
ATOM 987 N N . MET A 1 122 ? 9.550 -1.287 -21.518 1.00 96.19 122 MET A N 1
ATOM 988 C CA . MET A 1 122 ? 9.587 -1.436 -20.063 1.00 96.19 122 MET A CA 1
ATOM 989 C C . MET A 1 122 ? 8.189 -1.656 -19.514 1.00 96.19 122 MET A C 1
ATOM 991 O O . MET A 1 122 ? 7.323 -0.808 -19.687 1.00 96.19 122 MET A O 1
ATOM 995 N N . HIS A 1 123 ? 8.012 -2.717 -18.736 1.00 97.00 123 HIS A N 1
ATOM 996 C CA . HIS A 1 123 ? 6.766 -3.012 -18.049 1.00 97.00 123 HIS A CA 1
ATOM 997 C C . HIS A 1 123 ? 6.933 -2.861 -16.533 1.00 97.00 123 HIS A C 1
ATOM 999 O O . HIS A 1 123 ? 7.693 -3.579 -15.878 1.00 97.00 123 HIS A O 1
ATOM 1005 N N . LEU A 1 124 ? 6.195 -1.923 -15.946 1.00 96.50 124 LEU A N 1
ATOM 1006 C CA . 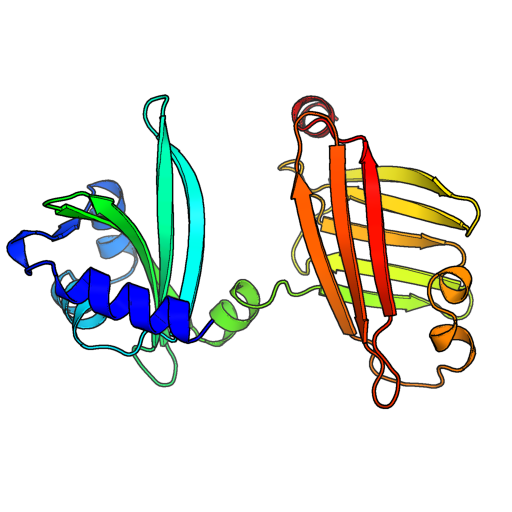LEU A 1 124 ? 6.014 -1.785 -14.506 1.00 96.50 124 LEU A CA 1
ATOM 1007 C C . LEU A 1 124 ? 4.708 -2.457 -14.118 1.00 96.50 124 LEU A C 1
ATOM 1009 O O . LEU A 1 124 ? 3.661 -2.042 -14.585 1.00 96.50 124 LEU A O 1
ATOM 1013 N N . PHE A 1 125 ? 4.734 -3.428 -13.210 1.00 94.81 125 PHE A N 1
ATOM 1014 C CA . PHE A 1 125 ? 3.516 -4.151 -12.839 1.00 94.81 125 PHE A CA 1
ATOM 1015 C C . PHE A 1 125 ? 3.419 -4.423 -11.352 1.00 94.81 125 PHE A C 1
ATOM 1017 O O . PHE A 1 125 ? 4.371 -4.809 -10.675 1.00 94.81 125 PHE A O 1
ATOM 1024 N N . LYS A 1 126 ? 2.218 -4.298 -10.809 1.00 91.56 126 LYS A N 1
ATOM 1025 C CA . LYS A 1 126 ? 1.920 -4.678 -9.437 1.00 91.56 126 LYS A CA 1
ATOM 1026 C C . LYS A 1 126 ? 1.842 -6.200 -9.348 1.00 91.56 126 LYS A C 1
ATOM 1028 O O . LYS A 1 126 ? 0.893 -6.824 -9.813 1.00 91.56 126 LYS A O 1
ATOM 1033 N N . LYS A 1 127 ? 2.841 -6.813 -8.711 1.00 87.06 127 LYS A N 1
ATOM 1034 C CA . LYS A 1 127 ? 2.936 -8.276 -8.584 1.00 87.06 127 LYS A CA 1
ATOM 1035 C C . LYS A 1 127 ? 1.684 -8.875 -7.944 1.00 87.06 127 LYS A C 1
ATOM 1037 O O . LYS A 1 127 ? 1.317 -8.496 -6.829 1.00 87.06 127 LYS A O 1
ATOM 1042 N N . GLY A 1 128 ? 1.116 -9.879 -8.610 1.00 84.12 128 GLY A N 1
ATOM 1043 C CA . GLY A 1 128 ? -0.074 -10.603 -8.156 1.00 84.12 128 GLY A CA 1
ATOM 1044 C C . GLY A 1 128 ? -1.401 -9.927 -8.506 1.00 84.12 128 GLY A C 1
ATOM 1045 O O . GLY A 1 128 ? -2.436 -10.380 -8.027 1.00 84.12 128 GLY A O 1
ATOM 1046 N N . SER A 1 129 ? -1.377 -8.854 -9.296 1.00 86.44 129 SER A N 1
ATOM 1047 C CA . SER A 1 129 ? -2.569 -8.333 -9.961 1.00 86.44 129 SER A CA 1
ATOM 1048 C C . SER A 1 129 ? -2.812 -9.084 -11.270 1.00 86.44 129 SER A C 1
ATOM 1050 O O . SER A 1 129 ? -1.854 -9.447 -11.948 1.00 86.44 129 SER A O 1
ATOM 1052 N N . ASN A 1 130 ? -4.083 -9.266 -11.628 1.00 88.75 130 ASN A N 1
ATOM 1053 C CA . ASN A 1 130 ? -4.488 -9.743 -12.948 1.00 88.75 130 ASN A CA 1
ATOM 1054 C C . ASN A 1 130 ? -4.998 -8.554 -13.760 1.00 88.75 130 ASN A C 1
ATOM 1056 O O . ASN A 1 130 ? -5.785 -7.759 -13.236 1.00 88.75 130 ASN A O 1
ATOM 1060 N N . ILE A 1 131 ? -4.553 -8.457 -15.009 1.00 91.69 131 ILE A N 1
ATOM 1061 C CA . ILE A 1 131 ? -4.989 -7.431 -15.957 1.00 91.69 131 ILE A CA 1
ATOM 1062 C C . ILE A 1 131 ? -6.358 -7.847 -16.506 1.00 91.69 131 ILE A C 1
ATOM 1064 O O . ILE A 1 131 ? -6.562 -9.011 -16.850 1.00 91.69 131 ILE A O 1
ATOM 1068 N N . LYS A 1 132 ? -7.305 -6.908 -16.523 1.00 89.81 132 LYS A N 1
ATOM 1069 C CA . LYS A 1 132 ? -8.623 -7.058 -17.148 1.00 89.81 132 LYS A CA 1
ATOM 1070 C C . LYS A 1 132 ? -8.614 -6.455 -18.549 1.00 89.81 132 LYS A C 1
ATOM 1072 O O . LYS A 1 132 ? -9.026 -7.111 -19.494 1.00 89.81 132 LYS A O 1
ATOM 1077 N N . PHE A 1 133 ? -8.137 -5.220 -18.658 1.00 90.31 133 PHE A N 1
ATOM 1078 C CA . PHE A 1 133 ? -7.952 -4.523 -19.924 1.00 90.31 133 PHE A CA 1
ATOM 1079 C C . PHE A 1 133 ? -6.860 -3.461 -19.780 1.00 90.31 133 PHE A C 1
ATOM 1081 O O . PHE A 1 133 ? -6.448 -3.124 -18.662 1.00 90.31 133 PHE A O 1
ATOM 1088 N N . SER A 1 134 ? -6.458 -2.912 -20.920 1.00 93.06 134 SER A N 1
ATOM 1089 C CA . SER A 1 134 ? -5.399 -1.919 -21.023 1.00 93.06 134 SER A CA 1
ATOM 1090 C C . SER A 1 134 ? -5.845 -0.739 -21.887 1.00 93.06 134 SER A C 1
ATOM 1092 O O . SER A 1 134 ? -6.712 -0.884 -22.750 1.00 93.06 134 SER A O 1
ATOM 1094 N N . PHE A 1 135 ? -5.288 0.441 -21.626 1.00 91.38 135 PHE A N 1
ATOM 1095 C CA . PHE A 1 135 ? -5.592 1.673 -22.354 1.00 91.38 135 PHE A CA 1
ATOM 1096 C C . PHE A 1 135 ? -4.310 2.336 -22.849 1.00 91.38 135 PHE A C 1
ATOM 1098 O O . PHE A 1 135 ? -3.392 2.545 -22.058 1.00 91.38 135 PHE A O 1
ATOM 1105 N N . ASN A 1 136 ? -4.273 2.718 -24.123 1.00 92.94 136 ASN A N 1
ATOM 1106 C CA . ASN A 1 136 ? -3.103 3.348 -24.727 1.00 92.94 136 ASN A CA 1
ATOM 1107 C C . ASN A 1 136 ? -3.173 4.871 -24.601 1.00 92.94 136 ASN A C 1
ATOM 1109 O O . ASN A 1 136 ? -4.213 5.485 -24.837 1.00 92.94 136 ASN A O 1
ATOM 1113 N N . ILE A 1 137 ? -2.045 5.479 -24.250 1.00 90.69 137 ILE A N 1
ATOM 1114 C CA . ILE A 1 137 ? -1.837 6.921 -24.212 1.00 90.69 137 ILE A CA 1
ATOM 1115 C C . ILE A 1 137 ? -0.705 7.238 -25.179 1.00 90.69 137 ILE A C 1
ATOM 1117 O O . ILE A 1 137 ? 0.448 6.905 -24.913 1.00 90.69 137 ILE A O 1
ATOM 1121 N N . GLU A 1 138 ? -1.040 7.912 -26.270 1.00 89.94 138 GLU A N 1
ATOM 1122 C CA . GLU A 1 138 ? -0.057 8.412 -27.227 1.00 89.94 138 GLU A CA 1
ATOM 1123 C C . GLU A 1 138 ? 0.643 9.644 -26.642 1.00 89.94 138 GLU A C 1
ATOM 1125 O O . GLU A 1 138 ? -0.011 10.627 -26.271 1.00 89.94 138 GLU A O 1
ATOM 1130 N N . LEU A 1 139 ? 1.972 9.603 -26.524 1.00 86.00 139 LEU A N 1
ATOM 1131 C CA . LEU A 1 139 ? 2.776 10.730 -26.046 1.00 86.00 139 LEU A CA 1
ATOM 1132 C C . LEU A 1 139 ? 3.925 11.033 -27.019 1.00 86.00 139 LEU A C 1
ATOM 1134 O O . LEU A 1 139 ? 4.403 10.151 -27.728 1.00 86.00 139 LEU A O 1
ATOM 1138 N N . PRO A 1 140 ? 4.463 12.268 -27.017 1.00 84.81 140 PRO A N 1
ATOM 1139 C CA . PRO A 1 140 ? 5.575 12.630 -27.899 1.00 84.81 140 PRO A CA 1
ATOM 1140 C C . PRO A 1 140 ? 6.843 11.785 -27.708 1.00 84.81 140 PRO A C 1
ATOM 1142 O O . PRO A 1 140 ? 7.667 11.699 -28.613 1.00 84.81 140 PRO A O 1
ATOM 1145 N N . GLN A 1 141 ? 7.040 11.212 -26.518 1.00 81.62 141 GLN A N 1
ATOM 1146 C CA . GLN A 1 141 ? 8.208 10.388 -26.197 1.00 81.62 141 GLN A CA 1
ATOM 1147 C C . GLN A 1 141 ? 8.029 8.900 -26.553 1.00 81.62 141 GLN A C 1
ATOM 1149 O O . GLN A 1 141 ? 9.009 8.155 -26.481 1.00 81.62 141 GLN A O 1
ATOM 1154 N N . GLY A 1 142 ? 6.820 8.482 -26.933 1.00 86.69 142 GLY A N 1
ATOM 1155 C CA . GLY A 1 142 ? 6.418 7.092 -27.138 1.00 86.69 142 GLY A CA 1
ATOM 1156 C C . GLY A 1 142 ? 5.000 6.847 -26.619 1.00 86.69 142 GLY A C 1
ATOM 1157 O O . GLY A 1 142 ? 4.382 7.725 -26.021 1.00 86.69 142 GLY A O 1
ATOM 1158 N N . ASP A 1 143 ? 4.477 5.649 -26.826 1.00 92.69 143 ASP A N 1
ATOM 1159 C CA . ASP A 1 143 ? 3.172 5.284 -26.281 1.00 92.69 143 ASP A CA 1
ATOM 1160 C C . ASP A 1 143 ? 3.333 4.676 -24.888 1.00 92.69 143 ASP A C 1
ATOM 1162 O O . ASP A 1 143 ? 4.311 3.981 -24.592 1.00 92.69 143 ASP A O 1
ATOM 1166 N N . ILE A 1 144 ? 2.353 4.928 -24.022 1.00 95.25 144 ILE A N 1
ATOM 1167 C CA . ILE A 1 144 ? 2.240 4.262 -22.726 1.00 95.25 144 ILE A CA 1
ATOM 1168 C C . ILE A 1 144 ? 0.938 3.480 -22.681 1.00 95.25 144 ILE A C 1
ATOM 1170 O O . ILE A 1 144 ? -0.139 4.049 -22.848 1.00 95.25 144 ILE A O 1
ATOM 1174 N N . VAL A 1 145 ? 1.029 2.196 -22.365 1.00 96.00 145 VAL A N 1
ATOM 1175 C CA . VAL A 1 145 ? -0.131 1.358 -22.066 1.00 96.00 145 VAL A CA 1
ATOM 1176 C C . VAL A 1 145 ? -0.366 1.363 -20.558 1.00 96.00 145 VAL A C 1
ATOM 1178 O O . VAL A 1 145 ? 0.556 1.170 -19.767 1.00 96.00 145 VAL A O 1
ATOM 1181 N N . VAL A 1 146 ? -1.602 1.614 -20.135 1.00 96.25 146 VAL A N 1
ATOM 1182 C CA . VAL A 1 146 ? -2.017 1.613 -18.729 1.00 96.25 146 VAL A CA 1
ATOM 1183 C C . VAL A 1 146 ? -2.904 0.406 -18.467 1.00 96.25 146 VAL A C 1
ATOM 1185 O O . VAL A 1 146 ? -3.991 0.305 -19.034 1.00 96.25 146 VAL A O 1
ATOM 1188 N N . ASP A 1 147 ? -2.478 -0.472 -17.561 1.00 95.94 147 ASP A N 1
ATOM 1189 C CA . ASP A 1 147 ? -3.211 -1.700 -17.249 1.00 95.94 147 ASP A CA 1
ATOM 1190 C C . ASP A 1 147 ? -4.141 -1.532 -16.055 1.00 95.94 147 ASP A C 1
ATOM 1192 O O . ASP A 1 147 ? -3.740 -1.042 -14.988 1.00 95.94 147 ASP A O 1
ATOM 1196 N N . PHE A 1 148 ? -5.361 -2.048 -16.190 1.00 93.38 148 PHE A N 1
ATOM 1197 C CA . PHE A 1 148 ? -6.385 -2.024 -15.154 1.00 93.38 148 PHE A CA 1
ATOM 1198 C C . PHE A 1 148 ? -6.712 -3.428 -14.648 1.00 93.38 148 PHE A C 1
ATOM 1200 O O . PHE A 1 148 ? -6.827 -4.380 -15.418 1.00 93.38 148 PHE A O 1
ATOM 1207 N N . ASP A 1 149 ? -6.904 -3.562 -13.333 1.00 93.12 149 ASP A N 1
ATOM 1208 C CA . ASP A 1 149 ? -7.429 -4.788 -12.729 1.00 93.12 149 ASP A CA 1
ATOM 1209 C C . ASP A 1 149 ? -8.964 -4.855 -12.776 1.00 93.12 149 ASP A C 1
ATOM 1211 O O . ASP A 1 149 ? -9.663 -3.887 -13.076 1.00 93.12 149 ASP A O 1
ATOM 1215 N N . PHE A 1 150 ? -9.512 -6.007 -12.389 1.00 87.31 150 PHE A N 1
ATOM 1216 C CA . PHE A 1 150 ? -10.959 -6.239 -12.315 1.00 87.31 150 PHE A CA 1
ATOM 1217 C C . PHE A 1 150 ? -11.723 -5.331 -11.337 1.00 87.31 150 PHE A C 1
ATOM 1219 O O . PHE A 1 150 ? -12.949 -5.296 -11.365 1.00 87.31 150 PHE A O 1
ATOM 1226 N N . ASN A 1 151 ? -11.031 -4.593 -10.466 1.00 85.38 151 ASN A N 1
ATOM 1227 C CA . ASN A 1 151 ? -11.635 -3.625 -9.546 1.00 85.38 151 ASN A CA 1
ATOM 1228 C C . ASN A 1 151 ? -11.489 -2.178 -10.042 1.00 85.38 151 ASN A C 1
ATOM 1230 O O . ASN A 1 151 ? -11.832 -1.235 -9.313 1.00 85.38 151 ASN A O 1
ATOM 1234 N N . GLY A 1 152 ? -10.953 -2.016 -11.250 1.00 87.62 152 GLY A N 1
ATOM 1235 C CA . GLY A 1 152 ? -10.656 -0.755 -11.892 1.00 87.62 152 GLY A CA 1
ATOM 1236 C C . GLY A 1 152 ? -9.498 0.014 -11.277 1.00 87.62 152 GLY A C 1
ATOM 1237 O O . GLY A 1 152 ? -9.484 1.237 -11.332 1.00 87.62 152 GLY A O 1
ATOM 1238 N N . HIS A 1 153 ? -8.537 -0.662 -10.650 1.00 91.88 153 HIS A N 1
ATOM 1239 C CA . HIS A 1 153 ? -7.296 -0.012 -10.241 1.00 91.88 153 HIS A CA 1
ATOM 1240 C C . HIS A 1 153 ? -6.248 -0.130 -11.338 1.00 91.88 153 HIS A C 1
ATOM 1242 O O . HIS A 1 153 ? -6.099 -1.189 -11.936 1.00 91.88 153 HIS A O 1
ATOM 1248 N N . ILE A 1 154 ? -5.451 0.921 -11.500 1.00 94.19 154 ILE A N 1
ATOM 1249 C CA . ILE A 1 154 ? -4.225 0.877 -12.289 1.00 94.19 154 ILE A CA 1
ATOM 1250 C C . ILE A 1 154 ? -3.232 -0.048 -11.589 1.00 94.19 154 ILE A C 1
ATOM 1252 O O . ILE A 1 154 ? -2.904 0.128 -10.404 1.00 94.19 154 ILE A O 1
ATOM 1256 N N . VAL A 1 155 ? -2.785 -1.062 -12.318 1.00 94.88 155 VAL A N 1
ATOM 1257 C CA . VAL A 1 155 ? -1.888 -2.108 -11.828 1.00 94.88 155 VAL A CA 1
ATOM 1258 C C . VAL A 1 155 ? -0.633 -2.261 -12.663 1.00 94.88 155 VAL A C 1
ATOM 1260 O O . VAL A 1 155 ? 0.297 -2.885 -12.156 1.00 94.88 155 VAL A O 1
ATOM 1263 N N . GLY A 1 156 ? -0.565 -1.658 -13.845 1.00 96.50 156 GLY A N 1
ATOM 1264 C CA . GLY A 1 156 ? 0.619 -1.701 -14.687 1.00 96.50 156 GLY A CA 1
ATOM 1265 C C . GLY A 1 156 ? 0.776 -0.472 -15.573 1.00 96.50 156 GLY A C 1
ATOM 1266 O O . GLY A 1 156 ? -0.172 0.293 -15.761 1.00 96.50 156 GLY A O 1
ATOM 1267 N N . LEU A 1 157 ? 2.006 -0.276 -16.033 1.00 97.50 157 LEU A N 1
ATOM 1268 C CA . LEU A 1 157 ? 2.401 0.663 -17.072 1.00 97.50 157 LEU A CA 1
ATOM 1269 C C . LEU A 1 157 ? 3.372 -0.047 -18.008 1.00 97.50 157 LEU A C 1
ATOM 1271 O O . LEU A 1 157 ? 4.393 -0.552 -17.536 1.00 97.50 157 LEU A O 1
ATOM 1275 N N . GLU A 1 158 ? 3.116 -0.008 -19.302 1.00 97.38 158 GLU A N 1
ATOM 1276 C CA . GLU A 1 158 ? 4.059 -0.431 -20.331 1.00 97.38 158 GLU A CA 1
ATOM 1277 C C . GLU A 1 158 ? 4.513 0.792 -21.120 1.00 97.38 158 GLU A C 1
ATOM 1279 O O . GLU A 1 158 ? 3.695 1.602 -21.547 1.00 97.38 158 GLU A O 1
ATOM 1284 N N . PHE A 1 159 ? 5.821 0.961 -21.261 1.00 96.81 159 PHE A N 1
ATOM 1285 C CA . PHE A 1 159 ? 6.430 2.066 -21.987 1.00 96.81 159 PHE A CA 1
ATOM 1286 C C . PHE A 1 159 ? 7.001 1.529 -23.290 1.00 96.81 159 PHE A C 1
ATOM 1288 O O . PHE A 1 159 ? 7.960 0.754 -23.254 1.00 96.81 159 PHE A O 1
ATOM 1295 N N . MET A 1 160 ? 6.455 1.990 -24.410 1.00 95.50 160 MET A N 1
ATOM 1296 C CA . MET A 1 160 ? 7.027 1.773 -25.734 1.00 95.50 160 MET A CA 1
ATOM 1297 C C . MET A 1 160 ? 8.153 2.788 -25.950 1.00 95.50 160 MET A C 1
ATOM 1299 O O . MET A 1 160 ? 8.014 3.954 -25.575 1.00 95.50 160 MET A O 1
ATOM 1303 N N . SER A 1 161 ? 9.279 2.373 -26.541 1.00 94.69 161 SER A N 1
ATOM 1304 C CA . SER A 1 161 ? 10.491 3.212 -26.623 1.00 94.69 161 SER A CA 1
ATOM 1305 C C . SER A 1 161 ? 10.951 3.710 -25.243 1.00 94.69 161 SER A C 1
ATOM 1307 O O . SER A 1 161 ? 11.200 4.902 -25.021 1.00 94.69 161 SER A O 1
ATOM 1309 N N . ALA A 1 162 ? 11.026 2.801 -24.269 1.00 95.25 162 ALA A N 1
ATOM 1310 C CA . ALA A 1 162 ? 11.299 3.090 -22.865 1.00 95.25 162 ALA A CA 1
ATOM 1311 C C . ALA A 1 162 ? 12.566 3.936 -22.659 1.00 95.25 162 ALA A C 1
ATOM 1313 O O . ALA A 1 162 ? 12.618 4.780 -21.756 1.00 95.25 162 ALA A O 1
ATOM 1314 N N . SER A 1 163 ? 13.584 3.782 -23.506 1.00 94.56 163 SER A N 1
ATOM 1315 C CA . SER A 1 163 ? 14.814 4.568 -23.443 1.00 94.56 163 SER A CA 1
ATOM 1316 C C . SER A 1 163 ? 14.631 6.074 -23.699 1.00 94.56 163 SER A C 1
ATOM 1318 O O . SER A 1 163 ? 15.491 6.858 -23.279 1.00 94.56 163 SER A O 1
ATOM 1320 N N . ASN A 1 164 ? 13.519 6.507 -24.309 1.00 93.94 164 ASN A N 1
ATOM 1321 C CA . ASN A 1 164 ? 13.153 7.923 -24.451 1.00 93.94 164 ASN A CA 1
ATOM 1322 C C . ASN A 1 164 ? 12.664 8.525 -23.128 1.00 93.94 164 ASN A C 1
ATOM 1324 O O . ASN A 1 164 ? 12.985 9.671 -22.809 1.00 93.94 164 ASN A O 1
ATOM 1328 N N . TYR A 1 165 ? 11.942 7.742 -22.326 1.00 91.44 165 TYR A N 1
ATOM 1329 C CA . TYR A 1 165 ? 11.503 8.130 -20.981 1.00 91.44 165 TYR A CA 1
ATOM 1330 C C . TYR A 1 165 ? 12.626 8.018 -19.955 1.00 91.44 165 TYR A C 1
ATOM 1332 O O . TYR A 1 165 ? 12.704 8.799 -19.002 1.00 91.44 165 TYR A O 1
ATOM 1340 N N . PHE A 1 166 ? 13.498 7.029 -20.146 1.00 92.69 166 PHE A N 1
ATOM 1341 C CA . PHE A 1 166 ? 14.535 6.657 -19.200 1.00 92.69 166 PHE A CA 1
ATOM 1342 C C . PHE A 1 166 ? 15.889 6.536 -19.916 1.00 92.69 166 PHE A C 1
ATOM 1344 O O . PHE A 1 166 ? 16.370 5.424 -20.149 1.00 92.69 166 PHE A O 1
ATOM 1351 N N . PRO A 1 167 ? 16.589 7.655 -20.195 1.00 91.56 167 PRO A N 1
ATOM 1352 C CA . PRO A 1 167 ? 17.877 7.625 -20.900 1.00 91.56 167 PRO A CA 1
ATOM 1353 C C . PRO A 1 167 ? 18.938 6.727 -20.244 1.00 91.56 167 PRO A C 1
ATOM 1355 O O . PRO A 1 167 ? 19.852 6.239 -20.907 1.00 91.56 167 PRO A O 1
ATOM 1358 N N . ILE A 1 168 ? 18.799 6.462 -18.939 1.00 91.75 168 ILE A N 1
ATOM 1359 C CA . ILE A 1 168 ? 19.642 5.531 -18.179 1.00 91.75 168 ILE A CA 1
ATOM 1360 C C . ILE A 1 168 ? 19.610 4.086 -18.711 1.00 91.75 168 ILE A C 1
ATOM 1362 O O . ILE A 1 168 ? 20.546 3.332 -18.436 1.00 91.75 168 ILE A O 1
ATOM 1366 N N . LEU A 1 169 ? 18.572 3.694 -19.459 1.00 91.50 169 LEU A N 1
ATOM 1367 C CA . LEU A 1 169 ? 18.405 2.341 -19.998 1.00 91.50 169 LEU A CA 1
ATOM 1368 C C . LEU A 1 169 ? 19.319 2.060 -21.191 1.00 91.50 169 LEU A C 1
ATOM 1370 O O . LEU A 1 169 ? 19.781 0.931 -21.337 1.00 91.50 169 LEU A O 1
ATOM 1374 N N . LYS A 1 170 ? 19.700 3.085 -21.967 1.00 89.56 170 LYS A N 1
ATOM 1375 C CA . LYS A 1 170 ? 20.577 2.934 -23.148 1.00 89.56 170 LYS A CA 1
ATOM 1376 C C . LYS A 1 170 ? 21.917 2.272 -22.814 1.00 89.56 170 LYS A C 1
ATOM 1378 O O . LYS A 1 170 ? 22.487 1.550 -23.624 1.00 89.56 170 LYS A O 1
ATOM 1383 N N . ASN A 1 171 ? 22.398 2.479 -21.588 1.00 86.94 171 ASN A N 1
ATOM 1384 C CA . ASN A 1 171 ? 23.698 1.999 -21.120 1.00 86.94 171 ASN A CA 1
ATOM 1385 C C . ASN A 1 171 ? 23.596 0.862 -20.091 1.00 86.94 171 ASN A C 1
ATOM 1387 O O . ASN A 1 171 ? 24.576 0.564 -19.398 1.00 86.94 171 ASN A O 1
ATOM 1391 N N . ILE A 1 172 ? 22.425 0.237 -19.939 1.00 85.56 172 ILE A N 1
ATOM 1392 C CA . ILE A 1 172 ? 22.261 -0.865 -18.995 1.00 85.56 172 ILE A CA 1
ATOM 1393 C C . ILE A 1 172 ? 22.830 -2.155 -19.602 1.00 85.56 172 ILE A C 1
ATOM 1395 O O . ILE A 1 172 ? 22.529 -2.518 -20.742 1.00 85.56 172 ILE A O 1
ATOM 1399 N N . LYS A 1 173 ? 23.736 -2.798 -18.855 1.00 77.69 173 LYS A N 1
ATOM 1400 C CA . LYS A 1 173 ? 24.319 -4.094 -19.224 1.00 77.69 173 LYS A CA 1
ATOM 1401 C C . LYS A 1 173 ? 23.595 -5.220 -18.490 1.00 77.69 173 LYS A C 1
ATOM 1403 O O . LYS A 1 173 ? 22.900 -5.958 -19.150 1.00 77.69 173 LYS A O 1
ATOM 1408 N N . ASP A 1 174 ? 23.618 -5.225 -17.151 1.00 69.44 174 ASP A N 1
ATOM 1409 C CA . ASP A 1 174 ? 22.917 -6.237 -16.327 1.00 69.44 174 ASP A CA 1
ATOM 1410 C C . ASP A 1 174 ? 22.547 -5.703 -14.932 1.00 69.44 174 ASP A C 1
ATOM 1412 O O . ASP A 1 174 ? 22.725 -6.347 -13.892 1.00 69.44 174 ASP A O 1
ATOM 1416 N N . LYS A 1 175 ? 22.111 -4.443 -14.848 1.00 74.75 175 LYS A N 1
ATOM 1417 C CA . LYS A 1 175 ? 21.791 -3.852 -13.544 1.00 74.75 175 LYS A CA 1
ATOM 1418 C C . LYS A 1 175 ? 20.366 -4.200 -13.143 1.00 74.75 175 LYS A C 1
ATOM 1420 O O . LYS A 1 175 ? 19.427 -3.996 -13.899 1.00 74.75 175 LYS A O 1
ATOM 1425 N N . LYS A 1 176 ? 20.199 -4.624 -11.889 1.00 89.44 176 LYS A N 1
ATOM 1426 C CA . LYS A 1 176 ? 18.886 -4.859 -11.282 1.00 89.44 176 LYS A CA 1
ATOM 1427 C C . LYS A 1 176 ? 18.082 -3.557 -11.202 1.00 89.44 176 LYS A C 1
ATOM 1429 O O . LYS A 1 176 ? 18.263 -2.788 -10.253 1.00 89.44 176 LYS A O 1
ATOM 1434 N N . ILE A 1 177 ? 17.193 -3.349 -12.168 1.00 93.00 177 ILE A N 1
ATOM 1435 C CA . ILE A 1 177 ? 16.224 -2.253 -12.173 1.00 93.00 177 ILE A CA 1
ATOM 1436 C C . ILE A 1 177 ? 15.214 -2.489 -11.047 1.00 93.00 177 ILE A C 1
ATOM 1438 O O . ILE A 1 177 ? 14.837 -3.620 -10.724 1.00 93.00 177 ILE A O 1
ATOM 1442 N N . ARG A 1 178 ? 14.805 -1.413 -10.382 1.00 92.88 178 ARG A N 1
ATOM 1443 C CA . ARG A 1 178 ? 13.694 -1.415 -9.430 1.00 92.88 178 ARG A CA 1
ATOM 1444 C C . ARG A 1 178 ? 12.780 -0.257 -9.769 1.00 92.88 178 ARG A C 1
ATOM 1446 O O . ARG A 1 178 ? 13.265 0.766 -10.239 1.00 92.88 178 ARG A O 1
ATOM 1453 N N . ALA A 1 179 ? 11.503 -0.389 -9.443 1.00 93.31 179 ALA A N 1
ATOM 1454 C CA . ALA A 1 179 ? 10.576 0.718 -9.564 1.00 93.31 179 ALA A CA 1
ATOM 1455 C C . ALA A 1 179 ? 9.750 0.928 -8.304 1.00 93.31 179 ALA A C 1
ATOM 1457 O O . ALA A 1 179 ? 9.588 0.032 -7.466 1.00 93.31 179 ALA A O 1
ATOM 1458 N N . LYS A 1 180 ? 9.210 2.136 -8.205 1.00 92.94 180 LYS A N 1
ATOM 1459 C CA . LYS A 1 180 ? 8.040 2.452 -7.396 1.00 92.94 180 LYS A CA 1
ATOM 1460 C C . LYS A 1 180 ? 6.980 3.029 -8.318 1.00 92.94 180 LYS A C 1
ATOM 1462 O O . LYS A 1 180 ? 7.312 3.702 -9.286 1.00 92.94 180 LYS A O 1
ATOM 1467 N N . MET A 1 181 ? 5.725 2.773 -7.987 1.00 93.44 181 MET A N 1
ATOM 1468 C CA . MET A 1 181 ? 4.577 3.327 -8.685 1.00 93.44 181 MET A CA 1
ATOM 1469 C C . MET A 1 181 ? 3.504 3.618 -7.648 1.00 93.44 181 MET A C 1
ATOM 1471 O O . MET A 1 181 ? 3.220 2.767 -6.804 1.00 93.44 181 MET A O 1
ATOM 1475 N N . SER A 1 182 ? 2.918 4.804 -7.710 1.00 90.44 182 SER A N 1
ATOM 1476 C CA . SER A 1 182 ? 1.764 5.187 -6.908 1.00 90.44 182 SER A CA 1
ATOM 1477 C C . SER A 1 182 ? 0.753 5.910 -7.785 1.00 90.44 182 SER A C 1
ATOM 1479 O O . SER A 1 182 ? 1.094 6.515 -8.797 1.00 90.44 182 SER A O 1
ATOM 1481 N N . VAL A 1 183 ? -0.517 5.805 -7.410 1.00 91.88 183 VAL A N 1
ATOM 1482 C CA . VAL A 1 183 ? -1.619 6.336 -8.211 1.00 91.88 183 VAL A CA 1
ATOM 1483 C C . VAL A 1 183 ? -2.520 7.165 -7.316 1.00 91.88 183 VAL A C 1
ATOM 1485 O O . VAL A 1 183 ? -2.972 6.691 -6.267 1.00 91.88 183 VAL A O 1
ATOM 1488 N N . GLN A 1 184 ? -2.789 8.392 -7.742 1.00 90.31 184 GLN A N 1
ATOM 1489 C CA . GLN A 1 184 ? -3.795 9.265 -7.162 1.00 90.31 184 GLN A CA 1
ATOM 1490 C C . GLN A 1 184 ? -4.969 9.377 -8.131 1.00 90.31 184 GLN A C 1
ATOM 1492 O O . GLN A 1 184 ? -4.801 9.784 -9.275 1.00 90.31 184 GLN A O 1
ATOM 1497 N N . TYR A 1 185 ? -6.161 9.022 -7.661 1.00 89.81 185 TYR A N 1
ATOM 1498 C CA . TYR A 1 185 ? -7.378 9.058 -8.466 1.00 89.81 185 TYR A CA 1
ATOM 1499 C C . TYR A 1 185 ? -8.162 10.343 -8.194 1.00 89.81 185 TYR A C 1
ATOM 1501 O O . TYR A 1 185 ? -8.418 10.679 -7.034 1.00 89.81 185 TYR A O 1
ATOM 1509 N N . GLY A 1 186 ? -8.554 11.030 -9.263 1.00 86.88 186 GLY A N 1
ATOM 1510 C CA . GLY A 1 186 ? -9.586 12.062 -9.273 1.00 86.88 186 GLY A CA 1
ATOM 1511 C C . GLY A 1 186 ? -10.922 11.517 -9.783 1.00 86.88 186 GLY A C 1
ATOM 1512 O O . GLY A 1 186 ? -11.096 10.308 -9.935 1.00 86.88 186 GLY A O 1
ATOM 1513 N N . ASN A 1 187 ? -11.874 12.415 -10.056 1.00 86.25 187 ASN A N 1
ATOM 1514 C CA . ASN A 1 187 ? -13.203 12.024 -10.545 1.00 86.25 187 ASN A CA 1
ATOM 1515 C C . ASN A 1 187 ? -13.153 11.411 -11.956 1.00 86.25 187 ASN A C 1
ATOM 1517 O O . ASN A 1 187 ? -13.794 10.392 -12.180 1.00 86.25 187 ASN A O 1
ATOM 1521 N N . ASN A 1 188 ? -12.378 12.018 -12.866 1.00 92.81 188 ASN A N 1
ATOM 1522 C CA . ASN A 1 188 ? -12.285 11.631 -14.284 1.00 92.81 188 ASN A CA 1
ATOM 1523 C C . ASN A 1 188 ? -10.830 11.456 -14.772 1.00 92.81 188 ASN A C 1
ATOM 1525 O O . ASN A 1 188 ? -10.556 11.456 -15.971 1.00 92.81 188 ASN A O 1
ATOM 1529 N N . TRP A 1 189 ? -9.874 11.365 -13.848 1.00 94.06 189 TRP A N 1
ATOM 1530 C CA . TRP A 1 189 ? -8.448 11.280 -14.158 1.00 94.06 189 TRP A CA 1
ATOM 1531 C C . TRP A 1 189 ? -7.707 10.464 -13.100 1.00 94.06 189 TRP A C 1
ATOM 1533 O O . TRP A 1 189 ? -8.163 10.334 -11.961 1.00 94.06 189 TRP A O 1
ATOM 1543 N N . ALA A 1 190 ? -6.549 9.928 -13.470 1.00 94.06 190 ALA A N 1
ATOM 1544 C CA . ALA A 1 190 ? -5.600 9.303 -12.564 1.00 94.06 190 ALA A CA 1
ATOM 1545 C C . ALA A 1 190 ? -4.204 9.885 -12.809 1.00 94.06 190 ALA A C 1
ATOM 1547 O O . ALA A 1 190 ? -3.719 9.903 -13.935 1.00 94.06 190 ALA A O 1
ATOM 1548 N N . GLN A 1 191 ? -3.561 10.370 -11.750 1.00 95.25 191 GLN A N 1
ATOM 1549 C CA . GLN A 1 191 ? -2.172 10.810 -11.780 1.00 95.25 191 GLN A CA 1
ATOM 1550 C C . GLN A 1 191 ? -1.303 9.652 -11.304 1.00 95.25 191 GLN A C 1
ATOM 1552 O O . GLN A 1 191 ? -1.446 9.177 -10.172 1.00 95.25 191 GLN A O 1
ATOM 1557 N N . ILE A 1 192 ? -0.422 9.187 -12.181 1.00 95.44 192 ILE A N 1
ATOM 1558 C CA . ILE A 1 192 ? 0.412 8.012 -11.962 1.00 95.44 192 ILE A CA 1
ATOM 1559 C C . ILE A 1 192 ? 1.841 8.494 -11.786 1.00 95.44 192 ILE A C 1
ATOM 1561 O O . ILE A 1 192 ? 2.474 8.969 -12.726 1.00 95.44 192 ILE A O 1
ATOM 1565 N N . TYR A 1 193 ? 2.332 8.389 -10.561 1.00 95.69 193 TYR A N 1
ATOM 1566 C CA . TYR A 1 193 ? 3.712 8.679 -10.214 1.00 95.69 193 TYR A CA 1
ATOM 1567 C C . TYR A 1 193 ? 4.533 7.399 -10.323 1.00 95.69 193 TYR A C 1
ATOM 1569 O O . TYR A 1 193 ? 4.133 6.360 -9.790 1.00 95.69 193 TYR A O 1
ATOM 1577 N N . TYR A 1 194 ? 5.707 7.477 -10.942 1.00 94.50 194 TYR A N 1
ATOM 1578 C CA . TYR A 1 194 ? 6.647 6.366 -10.982 1.00 94.50 194 TYR A CA 1
ATOM 1579 C C . TYR A 1 194 ? 8.094 6.830 -10.823 1.00 94.50 194 TYR A C 1
ATOM 1581 O O . TYR A 1 194 ? 8.483 7.941 -11.182 1.00 94.50 194 TYR A O 1
ATOM 1589 N N . GLU A 1 195 ? 8.898 5.945 -10.246 1.00 94.44 195 GLU A N 1
ATOM 1590 C CA . GLU A 1 195 ? 10.319 6.150 -9.988 1.00 94.44 195 GLU A CA 1
ATOM 1591 C C . GLU A 1 195 ? 11.077 4.907 -10.448 1.00 94.44 195 GLU A C 1
ATOM 1593 O O . GLU A 1 195 ? 10.803 3.817 -9.947 1.00 94.44 195 GLU A O 1
ATOM 1598 N N . ILE A 1 196 ? 12.044 5.071 -11.351 1.00 95.12 196 ILE A N 1
ATOM 1599 C CA . ILE A 1 196 ? 12.963 4.017 -11.792 1.00 95.12 196 ILE A CA 1
ATOM 1600 C C . ILE A 1 196 ? 14.302 4.188 -11.083 1.00 95.12 196 ILE A C 1
ATOM 1602 O O . ILE A 1 196 ? 14.917 5.256 -11.098 1.00 95.12 196 ILE A O 1
ATOM 1606 N N . LEU A 1 197 ? 14.772 3.106 -10.466 1.00 93.00 197 LEU A N 1
ATOM 1607 C CA . LEU A 1 197 ? 16.018 3.056 -9.718 1.00 93.00 197 LEU A CA 1
ATOM 1608 C C . LEU A 1 197 ? 16.967 2.035 -10.341 1.00 93.00 197 LEU A C 1
ATOM 1610 O O . LEU A 1 197 ? 16.688 0.834 -10.365 1.00 93.00 197 LEU A O 1
ATOM 1614 N N . VAL A 1 198 ? 18.138 2.516 -10.749 1.00 93.00 198 VAL A N 1
ATOM 1615 C CA . VAL A 1 198 ? 19.255 1.695 -11.221 1.00 93.00 198 VAL A CA 1
ATOM 1616 C C . VAL A 1 198 ? 20.457 1.925 -10.294 1.00 93.00 198 VAL A C 1
ATOM 1618 O O . VAL A 1 198 ? 20.829 3.075 -10.061 1.00 93.00 198 VAL A O 1
ATOM 1621 N N . PRO A 1 199 ? 21.091 0.874 -9.737 1.00 89.81 199 PRO A N 1
ATOM 1622 C CA . PRO A 1 199 ? 22.235 1.029 -8.841 1.00 89.81 199 PRO A CA 1
ATOM 1623 C C . PRO A 1 199 ? 23.375 1.873 -9.435 1.00 89.81 199 PRO A C 1
ATOM 1625 O O . PRO A 1 199 ? 23.846 1.629 -10.555 1.00 89.81 199 PRO A O 1
ATOM 1628 N N . GLY A 1 200 ? 23.831 2.855 -8.653 1.00 89.19 200 GLY A N 1
ATOM 1629 C CA . GLY A 1 200 ? 24.891 3.787 -9.042 1.00 89.19 200 GLY A CA 1
ATOM 1630 C C . GLY A 1 200 ? 24.453 4.884 -10.018 1.00 89.19 200 GLY A C 1
ATOM 1631 O O . GLY A 1 200 ? 25.313 5.554 -10.572 1.00 89.19 200 GLY A O 1
ATOM 1632 N N . GLN A 1 201 ? 23.149 5.055 -10.252 1.00 90.75 201 GLN A N 1
ATOM 1633 C CA . GLN A 1 201 ? 22.581 6.146 -11.047 1.00 90.75 201 GLN A CA 1
ATOM 1634 C C . GLN A 1 201 ? 21.603 6.966 -10.196 1.00 90.75 201 GLN A C 1
ATOM 1636 O O . GLN A 1 201 ? 21.050 6.462 -9.213 1.00 90.75 201 GLN A O 1
ATOM 1641 N N . LYS A 1 202 ? 21.377 8.232 -10.569 1.00 91.69 202 LYS A N 1
ATOM 1642 C CA . LYS A 1 202 ? 20.309 9.039 -9.960 1.00 91.69 202 LYS A CA 1
ATOM 1643 C C . LYS A 1 202 ? 18.941 8.436 -10.330 1.00 91.69 202 LYS A C 1
ATOM 1645 O O . LYS A 1 202 ? 18.776 8.032 -11.482 1.00 91.69 202 LYS A O 1
ATOM 1650 N N . PRO A 1 203 ? 17.974 8.362 -9.394 1.00 92.38 203 PRO A N 1
ATOM 1651 C CA . PRO A 1 203 ? 16.622 7.915 -9.716 1.00 92.38 203 PRO A CA 1
ATOM 1652 C C . PRO A 1 203 ? 15.988 8.793 -10.797 1.00 92.38 203 PRO A C 1
ATOM 1654 O O . PRO A 1 203 ? 16.136 10.016 -10.759 1.00 92.38 203 PRO A O 1
ATOM 1657 N N . VAL A 1 204 ? 15.266 8.172 -11.730 1.00 93.88 204 VAL A N 1
ATOM 1658 C CA . VAL A 1 204 ? 14.434 8.890 -12.704 1.00 93.88 204 VAL A CA 1
ATOM 1659 C C . VAL A 1 204 ? 13.009 8.875 -12.186 1.00 93.88 204 VAL A C 1
ATOM 1661 O O .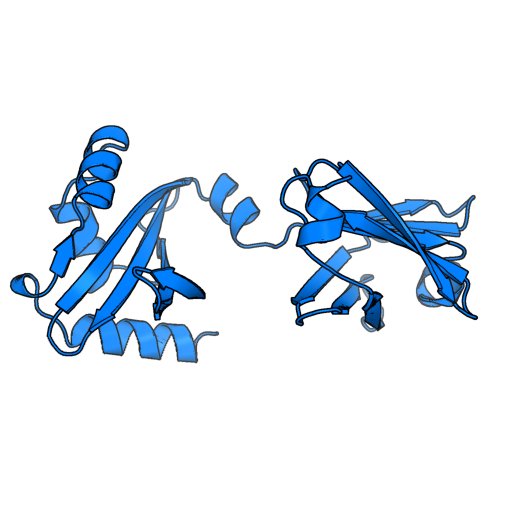 VAL A 1 204 ? 12.447 7.811 -11.939 1.00 93.88 204 VAL A O 1
ATOM 1664 N N . VAL A 1 205 ? 12.451 10.060 -11.982 1.00 93.44 205 VAL A N 1
ATOM 1665 C CA . VAL A 1 205 ? 11.131 10.265 -11.391 1.00 93.44 205 VAL A CA 1
ATOM 1666 C C . VAL A 1 205 ? 10.286 10.994 -12.414 1.00 93.44 205 VAL A C 1
ATOM 1668 O O . VAL A 1 205 ? 10.717 12.024 -12.931 1.00 93.44 205 VAL A O 1
ATOM 1671 N N . ASN A 1 206 ? 9.100 10.476 -12.703 1.00 93.81 206 ASN A N 1
ATOM 1672 C CA . ASN A 1 206 ? 8.198 11.110 -13.649 1.00 93.81 206 ASN A CA 1
ATOM 1673 C C . ASN A 1 206 ? 6.739 10.865 -13.244 1.00 93.81 206 ASN A C 1
ATOM 1675 O O . ASN A 1 206 ? 6.435 10.143 -12.287 1.00 93.81 206 ASN A O 1
ATOM 1679 N N . THR A 1 207 ? 5.823 11.558 -13.901 1.00 94.12 207 THR A N 1
ATOM 1680 C CA . THR A 1 207 ? 4.397 11.474 -13.626 1.00 94.12 207 THR A CA 1
ATOM 1681 C C . THR A 1 207 ? 3.618 11.673 -14.909 1.00 94.12 207 THR A C 1
ATOM 1683 O O . THR A 1 207 ? 3.909 12.584 -15.676 1.00 94.12 207 THR A O 1
ATOM 1686 N N . ILE A 1 208 ? 2.594 10.850 -15.102 1.00 93.75 208 ILE A N 1
ATOM 1687 C CA . ILE A 1 208 ? 1.640 10.991 -16.202 1.00 93.75 208 ILE A CA 1
ATOM 1688 C C . ILE A 1 208 ? 0.232 11.177 -15.648 1.00 93.75 208 ILE A C 1
ATOM 1690 O O . ILE A 1 208 ? -0.072 10.755 -14.528 1.00 93.75 208 ILE A O 1
ATOM 1694 N N . ILE A 1 209 ? -0.625 11.821 -16.434 1.00 93.06 209 ILE A N 1
ATOM 1695 C CA . ILE A 1 209 ? -2.050 11.949 -16.141 1.00 93.06 209 ILE A CA 1
ATOM 1696 C C . ILE A 1 209 ? -2.796 11.169 -17.215 1.00 93.06 209 ILE A C 1
ATOM 1698 O O . ILE A 1 209 ? -2.690 11.483 -18.395 1.00 93.06 209 ILE A O 1
ATOM 1702 N N . ALA A 1 210 ? -3.536 10.155 -16.785 1.00 90.19 210 ALA A N 1
ATOM 1703 C CA . ALA A 1 210 ? -4.364 9.327 -17.644 1.00 90.19 210 ALA A CA 1
ATOM 1704 C C . ALA A 1 210 ? -5.846 9.683 -17.446 1.00 90.19 210 ALA A C 1
ATOM 1706 O O . ALA A 1 210 ? -6.264 9.929 -16.304 1.00 90.19 210 ALA A O 1
ATOM 1707 N N . PRO A 1 211 ? -6.667 9.673 -18.510 1.00 89.06 211 PRO A N 1
ATOM 1708 C CA . PRO A 1 211 ? -8.116 9.628 -18.366 1.00 89.06 211 PRO A CA 1
ATOM 1709 C C . PRO A 1 211 ? -8.517 8.418 -17.515 1.00 89.06 211 PRO A C 1
ATOM 1711 O O . PRO A 1 211 ? -7.986 7.322 -17.681 1.00 89.06 211 PRO A O 1
ATOM 1714 N N . TYR A 1 212 ? -9.440 8.608 -16.576 1.00 91.19 212 TYR A N 1
ATOM 1715 C CA . TYR A 1 212 ? -9.892 7.519 -15.714 1.00 91.19 212 TYR A CA 1
ATOM 1716 C C . TYR A 1 212 ? -11.322 7.746 -15.257 1.00 91.19 212 TYR A C 1
ATOM 1718 O O . TYR A 1 212 ? -11.600 8.699 -14.538 1.00 91.19 212 TYR A O 1
ATOM 1726 N N . ASN A 1 213 ? -12.212 6.819 -15.587 1.00 88.44 213 ASN A N 1
ATOM 1727 C CA . ASN A 1 213 ? -13.539 6.754 -15.000 1.00 88.44 213 ASN A CA 1
ATOM 1728 C C . ASN A 1 213 ? -13.759 5.336 -14.482 1.00 88.44 213 ASN A C 1
ATOM 1730 O O . ASN A 1 213 ? -13.849 4.389 -15.260 1.00 88.44 213 ASN A O 1
ATOM 1734 N N . LYS A 1 214 ? -13.858 5.194 -13.157 1.00 84.12 214 LYS A N 1
ATOM 1735 C CA . LYS A 1 214 ? -13.980 3.880 -12.521 1.00 84.12 214 LYS A CA 1
ATOM 1736 C C . LYS A 1 214 ? -15.168 3.074 -13.044 1.00 84.12 214 LYS A C 1
ATOM 1738 O O . LYS A 1 214 ? -15.069 1.858 -13.131 1.00 84.12 214 LYS A O 1
ATOM 1743 N N . GLN A 1 215 ? -16.285 3.732 -13.337 1.00 84.38 215 GLN A N 1
ATOM 1744 C CA . GLN A 1 215 ? -17.482 3.049 -13.800 1.00 84.38 215 GLN A CA 1
ATOM 1745 C C . GLN A 1 215 ? -17.263 2.461 -15.198 1.00 84.38 215 GLN A C 1
ATOM 1747 O O . GLN A 1 215 ? -17.449 1.262 -15.364 1.00 84.38 215 GLN A O 1
ATOM 1752 N N . LEU A 1 216 ? -16.737 3.254 -16.137 1.00 80.50 216 LEU A N 1
ATOM 1753 C CA . LEU A 1 216 ? -16.406 2.779 -17.490 1.00 80.50 216 LEU A CA 1
ATOM 1754 C C . LEU A 1 216 ? -15.411 1.608 -17.462 1.00 80.50 216 LEU A C 1
ATOM 1756 O O . LEU A 1 216 ? -15.595 0.600 -18.132 1.00 80.50 216 LEU A O 1
ATOM 1760 N N . VAL A 1 217 ? -14.389 1.706 -16.610 1.00 82.00 217 VAL A N 1
ATOM 1761 C CA . VAL A 1 217 ? -13.374 0.658 -16.398 1.00 82.00 217 VAL A CA 1
ATOM 1762 C C . VAL A 1 217 ? -14.012 -0.648 -15.879 1.00 82.00 217 VAL A C 1
ATOM 1764 O O . VAL A 1 217 ? -13.585 -1.758 -16.206 1.00 82.00 217 VAL A O 1
ATOM 1767 N N . LEU A 1 218 ? -15.042 -0.549 -15.038 1.00 80.00 218 LEU A N 1
ATOM 1768 C CA . LEU A 1 218 ? -15.747 -1.719 -14.512 1.00 80.00 218 LEU A CA 1
ATOM 1769 C C . LEU A 1 218 ? -16.730 -2.334 -15.518 1.00 80.00 218 LEU A C 1
ATOM 1771 O O . LEU A 1 218 ? -16.993 -3.527 -15.392 1.00 80.00 218 LEU A O 1
ATOM 1775 N N . GLU A 1 219 ? -17.224 -1.556 -16.483 1.00 84.62 219 GLU A N 1
ATOM 1776 C CA . GLU A 1 219 ? -18.186 -1.972 -17.518 1.00 84.62 219 GLU A CA 1
ATOM 1777 C C . GLU A 1 219 ? -17.551 -2.680 -18.729 1.00 84.62 219 GLU A C 1
ATOM 1779 O O . GLU A 1 219 ? -18.260 -3.387 -19.443 1.00 84.62 219 GLU A O 1
ATOM 1784 N N . HIS A 1 220 ? -16.244 -2.508 -18.966 1.00 72.50 220 HIS A N 1
ATOM 1785 C CA . HIS A 1 220 ? -15.462 -3.365 -19.880 1.00 72.50 220 HIS A CA 1
ATOM 1786 C C . HIS A 1 220 ? -15.205 -4.756 -19.286 1.00 72.50 220 HIS A C 1
ATOM 1788 O O . HIS A 1 220 ? -14.420 -5.544 -19.847 1.00 72.50 220 HIS A O 1
#

Foldseek 3Di:
DVVVQVVQLVQLVVADPVQEAEDPVQVVQCVVQVNDPVNVSCQSNPFRWDDKDWDFDDDPNDTFIKIFTWTDPDPFKIKTWIWGDDPRHIYTHHIDIDTVVVVVLVVDQQWDWDADPVQRKIKTFRPPFDFPDWDWDDDPLFIKIFTAGLQGDTGMIMGGNNCSLPVVSVPDDPWDKDKDWDWDDDQFKIKIWMWIDTPPDDIRIDIDIDGGHSVVSNVD

pLDDT: mean 90.31, std 8.91, range [50.56, 98.31]

Secondary structure (DSSP, 8-state):
-HHHHHHHHHHHTTS-GGGEEE-HHHHHHHHHTT--HHHHHHHHHHS-EEEEEEEEEEETTEEEEEEEEEEE-SSSEEEEEEEEE-SS-EEEEEEEEEEHHHHHHHHS--EEEEEETTTTEEEEEETTPPEEEEEEEEETTEEEEEEEETTS-EEEEEEETHHHH-GGGTT-SS---EEEEEEEE-SSEEEEEEEEE-TTSPPEEEEEEEE--HHHHHH-

Sequence (220 aa):
MEELIKGMLKKIKTYSLGQIDITTYCKGRMGERSIDETLLKSTLFSKNLYYVKEQLKPHKGKTEKRYKLIFKISSKYSLIIIVAFYPKVLKVVNVIKTSKGVEKKMAKENIGVDYDKEEDMMHLFKKGSNIKFSFNIELPQGDIVVDFDFNGHIVGLEFMSASNYFPILKNIKDKKIRAKMSVQYGNNWAQIYYEILVPGQKPVVNTIIAPYNKQLVLEH